Protein AF-A0A0R1MKQ4-F1 (afdb_monomer)

Foldseek 3Di:
DDDDDDDDDDPDPDDDDDDDDDDDDDDDDDDDDDDDDDDDDDDDDDDDDDDDPDDDDPQFLAAPVLVVLLVVLVVVVCVVVVHDKDKADCVRWDDDANDTPPVCQQVQLEAEPNHRFHEDDDNRLDDDGQWHFPIKIKCSVPPPDLQIKIWTFTQGVNQTFIKMFRDNHADPSRHTYIYTDPPVSSRVSSRCSSVPVPPDDDPPDDDDDQQDDPVQQAWWWAQAPVRDIWIWHDDSFWIWTQDPNDIDIAGEDEPPDDDDPPDQDDARYWYWDWDDDPNWIWIFTDHSPDPDFRGWTWTWDWDDDVPDIAIKIFTAGGPVRAGATIIGRDNVVNVVCNPPDDPSGHHDD

Mean predicted aligned error: 18.67 Å

pLDDT: mean 74.88, std 23.43, range [23.66, 98.12]

Sequence (349 aa):
MKIKPHLFILLLFSALLLTACSVNNAQQIKTTADSSKNSLKTNNTQNKAASSERVKNKKGLWNTEKAVLLRKFVNQWQQAMKQNYTSYSPRNSVSFYGVKFPAELKKGHIEVNNDKSTLEWSETGRGNKEYEVVAVYSDINADYTTNKHLYLFAFHHGRPVVLITQQNQETVDKMLYFKPTQNSDLQAGFSNIAAEKNSSASPNSTLGQELVPPVLQHTWYHYDEKGILNKVTFTNNTLVIISNGVQSTNYIRKNSYKDSENNKQHSNWLRLSNITKDGVSYLNLRGWNQTAGAGSYFGVKQESYGDKFFPVLILANGAGIWCNNTYYTSSALAAELKNYEFSDIEYYQ

Secondary structure (DSSP, 8-state):
------------------------------------------------------------S--HHHHHHHHHHHHHHHHHTT---EEEBTTB-EEETTEEETTTGGG--EEETTEE--EEE-SSS--SSSEEEEEEEE-TT-TT-SS--EEEEEEETTEEEEEEE---S--TT--EEEEE-S-HHHHHHHHHHHTTTT-S--TT--S---SS-GGG-SEEEEE-TT--EEEEEEETTEEEEEETTEEEEEEEEETT----TT----SSEEEEEEEEETTEEEEEEEETT--SS--EEEEEEEEEETTEEEEEEEEEETTTTEEEEEEBSSHHHHHHSTT---TTS-B--

Organism: NCBI:txid1423777

Solvent-accessible surface area (backbone atoms only — not comparable to full-atom values): 21374 Å² total; per-residue (Å²): 139,82,90,77,86,85,83,86,77,74,90,72,80,78,80,80,84,78,81,86,80,87,77,88,82,89,80,88,84,85,90,81,91,82,88,85,88,84,83,88,84,87,86,87,81,92,82,83,87,81,91,80,86,83,84,78,80,83,75,59,62,37,44,71,70,44,50,53,53,47,54,54,48,51,59,51,51,26,57,75,69,75,48,63,68,48,78,34,37,77,92,48,57,44,73,61,55,88,38,46,38,52,68,47,42,74,73,52,48,32,26,46,76,89,36,83,42,46,37,33,83,20,79,28,29,58,78,92,50,53,27,14,30,62,45,35,36,32,29,74,90,40,92,91,55,84,79,29,43,42,37,38,38,24,17,48,86,74,40,69,44,34,32,34,27,63,71,83,64,63,43,98,83,49,55,47,64,32,33,74,50,86,54,61,63,61,39,51,52,50,38,44,48,57,66,55,79,76,82,84,66,64,101,84,60,75,72,82,73,75,74,38,61,74,92,60,48,40,64,30,17,26,36,50,98,88,66,50,69,29,37,40,31,33,44,54,47,36,44,38,39,32,50,92,85,45,77,48,72,32,38,52,40,61,76,83,64,82,74,70,96,86,63,93,76,48,95,46,32,26,30,54,50,78,49,74,56,96,91,34,61,22,46,30,39,31,53,56,74,58,87,73,83,70,40,42,31,43,26,66,46,78,47,73,60,88,95,46,76,48,66,36,37,37,39,18,38,56,90,81,58,25,29,77,45,66,25,20,78,37,62,68,59,13,63,74,43,52,88,64,80,62,92,92,54,63,60,67,128

Structure (mmCIF, N/CA/C/O backbone):
data_AF-A0A0R1MKQ4-F1
#
_entry.id   AF-A0A0R1MKQ4-F1
#
loop_
_atom_site.group_PDB
_atom_site.id
_atom_site.type_symbol
_atom_site.label_atom_id
_atom_site.label_alt_id
_atom_site.label_comp_id
_atom_site.label_asym_id
_atom_site.label_entity_id
_atom_site.label_seq_id
_atom_site.pdbx_PDB_ins_code
_atom_site.Cartn_x
_atom_site.Cartn_y
_atom_site.Cartn_z
_atom_site.occupancy
_atom_site.B_iso_or_equiv
_atom_site.auth_seq_id
_atom_site.auth_comp_id
_atom_site.auth_asym_id
_atom_site.auth_atom_id
_atom_site.pdbx_PDB_model_num
ATOM 1 N N . MET A 1 1 ? -33.118 1.664 34.804 1.00 35.12 1 MET A N 1
ATOM 2 C CA . MET A 1 1 ? -33.224 1.723 33.332 1.00 35.12 1 MET A CA 1
ATOM 3 C C . MET A 1 1 ? -33.632 3.142 32.950 1.00 35.12 1 MET A C 1
ATOM 5 O O . MET A 1 1 ? -34.785 3.502 33.128 1.00 35.12 1 MET A O 1
ATOM 9 N N . LYS A 1 2 ? -32.669 4.003 32.600 1.00 28.28 2 LYS A N 1
ATOM 10 C CA . LYS A 1 2 ? -32.932 5.398 32.216 1.00 28.28 2 LYS A CA 1
ATOM 11 C C . LYS A 1 2 ? -32.618 5.542 30.733 1.00 28.28 2 LYS A C 1
ATOM 13 O O . LYS A 1 2 ? -31.457 5.511 30.350 1.00 28.28 2 LYS A O 1
ATOM 18 N N . ILE A 1 3 ? -33.669 5.657 29.933 1.00 39.28 3 ILE A N 1
ATOM 19 C CA . ILE A 1 3 ? -33.598 6.062 28.531 1.00 39.28 3 ILE A CA 1
ATOM 20 C C . ILE A 1 3 ? -33.224 7.551 28.542 1.00 39.28 3 ILE A C 1
ATOM 22 O O . ILE A 1 3 ? -33.922 8.345 29.176 1.00 39.28 3 ILE A O 1
ATOM 26 N N . LYS A 1 4 ? -32.104 7.925 27.916 1.00 29.69 4 LYS A N 1
ATOM 27 C CA . LYS A 1 4 ? -31.719 9.328 27.690 1.00 29.69 4 LYS A CA 1
ATOM 28 C C . LYS A 1 4 ? -31.937 9.688 26.213 1.00 29.69 4 LYS A C 1
ATOM 30 O O . LYS A 1 4 ? -31.779 8.815 25.364 1.00 29.69 4 LYS A O 1
ATOM 35 N N . PRO A 1 5 ? -32.350 10.931 25.910 1.00 33.12 5 PRO A N 1
ATOM 36 C CA . PRO A 1 5 ? -32.841 11.309 24.593 1.00 33.12 5 PRO A CA 1
ATOM 37 C C . PRO A 1 5 ? -31.702 11.617 23.612 1.00 33.12 5 PRO A C 1
ATOM 39 O O . PRO A 1 5 ? -30.673 12.175 23.981 1.00 33.12 5 PRO A O 1
ATOM 42 N N . HIS A 1 6 ? -31.945 11.248 22.355 1.00 33.38 6 HIS A N 1
ATOM 43 C CA . HIS A 1 6 ? -31.064 11.373 21.197 1.00 33.38 6 HIS A CA 1
ATOM 44 C C . HIS A 1 6 ? -30.708 12.820 20.828 1.00 33.38 6 HIS A C 1
ATOM 46 O O . HIS A 1 6 ? -31.594 13.662 20.674 1.00 33.38 6 HIS A O 1
ATOM 52 N N . LEU A 1 7 ? -29.427 13.055 20.529 1.00 28.09 7 LEU A N 1
ATOM 53 C CA . LEU A 1 7 ? -28.976 14.188 19.727 1.00 28.09 7 LEU A CA 1
ATOM 54 C C . LEU A 1 7 ? -28.696 13.700 18.298 1.00 28.09 7 LEU A C 1
ATOM 56 O O . LEU A 1 7 ? -27.652 13.130 17.998 1.00 28.09 7 LEU A O 1
ATOM 60 N N . PHE A 1 8 ? -29.667 13.907 17.411 1.00 42.12 8 PHE A N 1
ATOM 61 C CA . PHE A 1 8 ? -29.492 13.754 15.969 1.00 42.12 8 PHE A CA 1
ATOM 62 C C . PHE A 1 8 ? -28.512 14.821 15.463 1.00 42.12 8 PHE A C 1
ATOM 64 O O . PHE A 1 8 ? -28.827 16.009 15.506 1.00 42.12 8 PHE A O 1
ATOM 71 N N . ILE A 1 9 ? -27.367 14.417 14.911 1.00 32.16 9 ILE A N 1
ATOM 72 C CA . ILE A 1 9 ? -26.567 15.286 14.041 1.00 32.16 9 ILE A CA 1
ATOM 73 C C . ILE A 1 9 ? -26.582 14.675 12.645 1.00 32.16 9 ILE A C 1
ATOM 75 O O . ILE A 1 9 ? -25.789 13.809 12.282 1.00 32.16 9 ILE A O 1
ATOM 79 N N . LEU A 1 10 ? -27.556 15.144 11.870 1.00 29.48 10 LEU A N 1
ATOM 80 C CA . LEU A 1 10 ? -27.548 15.078 10.418 1.00 29.48 10 LEU A CA 1
ATOM 81 C C . LEU A 1 10 ? -26.240 15.731 9.934 1.00 29.48 10 LEU A C 1
ATOM 83 O O . LEU A 1 10 ? -25.930 16.851 10.344 1.00 29.48 10 LEU A O 1
ATOM 87 N N . LEU A 1 11 ? -25.498 15.075 9.040 1.00 39.16 11 LEU A N 1
ATOM 88 C CA . LEU A 1 11 ? -24.463 15.719 8.224 1.00 39.16 11 LEU A CA 1
ATOM 89 C C . LEU A 1 11 ? -25.140 16.750 7.301 1.00 39.16 11 LEU A C 1
ATOM 91 O O . LEU A 1 11 ? -25.399 16.497 6.127 1.00 39.16 11 LEU A O 1
ATOM 95 N N . LEU A 1 12 ? -25.488 17.910 7.856 1.00 31.73 12 LEU A N 1
ATOM 96 C CA . LEU A 1 12 ? -25.988 19.057 7.114 1.00 31.73 12 LEU A CA 1
ATOM 97 C C . LEU A 1 12 ? -24.800 19.735 6.433 1.00 31.73 12 LEU A C 1
ATOM 99 O O . LEU A 1 12 ? -24.096 20.551 7.024 1.00 31.73 12 LEU A O 1
ATOM 103 N N . PHE A 1 13 ? -24.600 19.416 5.156 1.00 43.94 13 PHE A N 1
ATOM 104 C CA . PHE A 1 13 ? -23.918 20.316 4.235 1.00 43.94 13 PHE A CA 1
ATOM 105 C C . PHE A 1 13 ? -24.798 21.561 4.058 1.00 43.94 13 PHE A C 1
ATOM 107 O O . PHE A 1 13 ? -25.663 21.610 3.186 1.00 43.94 13 PHE A O 1
ATOM 114 N N . SER A 1 14 ? -24.616 22.572 4.909 1.00 29.83 14 SER A N 1
ATOM 115 C CA . SER A 1 14 ? -25.244 23.875 4.704 1.00 29.83 14 SER A CA 1
ATOM 116 C C . SER A 1 14 ? -24.560 24.577 3.529 1.00 29.83 14 SER A C 1
ATOM 118 O O . SER A 1 14 ? -23.486 25.165 3.673 1.00 29.83 14 SER A O 1
ATOM 120 N N . ALA A 1 15 ? -25.182 24.506 2.355 1.00 37.97 15 ALA A N 1
ATOM 121 C CA . ALA A 1 15 ? -24.903 25.405 1.249 1.00 37.97 15 ALA A CA 1
ATOM 122 C C . ALA A 1 15 ? -25.425 26.803 1.617 1.00 37.97 15 ALA A C 1
ATOM 124 O O . ALA A 1 15 ? -26.624 27.062 1.541 1.00 37.97 15 ALA A O 1
ATOM 125 N N . LEU A 1 16 ? -24.534 27.710 2.022 1.00 30.84 16 LEU A N 1
ATOM 126 C CA . LEU A 1 16 ? -24.844 29.136 1.980 1.00 30.84 16 LEU A CA 1
ATOM 127 C C . LEU A 1 16 ? -24.616 29.638 0.553 1.00 30.84 16 LEU A C 1
ATOM 129 O O . LEU A 1 16 ? -23.493 29.912 0.132 1.00 30.84 16 LEU A O 1
ATOM 133 N N . LEU A 1 17 ? -25.722 29.737 -0.182 1.00 36.41 17 LEU A N 1
ATOM 134 C CA . LEU A 1 17 ? -25.871 30.616 -1.333 1.00 36.41 17 LEU A CA 1
ATOM 135 C C . LEU A 1 17 ? -25.733 32.062 -0.845 1.00 36.41 17 LEU A C 1
ATOM 137 O O . LEU A 1 17 ? -26.556 32.528 -0.060 1.00 36.41 17 LEU A O 1
ATOM 141 N N . LEU A 1 18 ? -24.720 32.775 -1.332 1.00 34.06 18 LEU A N 1
ATOM 142 C CA . LEU A 1 18 ? -24.716 34.233 -1.319 1.00 34.06 18 LEU A CA 1
ATOM 143 C C . LEU A 1 18 ? -24.786 34.728 -2.762 1.00 34.06 18 LEU A C 1
ATOM 145 O O . LEU A 1 18 ? -23.866 34.585 -3.564 1.00 34.06 18 LEU A O 1
ATOM 149 N N . THR A 1 19 ? -25.980 35.235 -3.039 1.00 33.66 19 THR A N 1
ATOM 150 C CA . THR A 1 19 ? -26.449 36.104 -4.113 1.00 33.66 19 THR A CA 1
ATOM 151 C C . THR A 1 19 ? -25.377 36.913 -4.838 1.00 33.66 19 THR A C 1
ATOM 153 O O . THR A 1 19 ? -24.656 37.716 -4.245 1.00 33.66 19 THR A O 1
ATOM 156 N N . ALA A 1 20 ? -25.378 36.752 -6.160 1.00 27.31 20 ALA A N 1
ATOM 157 C CA . ALA A 1 20 ? -24.791 37.674 -7.112 1.00 27.31 20 ALA A CA 1
ATOM 158 C C . ALA A 1 20 ? -25.536 39.018 -7.091 1.00 27.31 20 ALA A C 1
ATOM 160 O O . ALA A 1 20 ? -26.756 39.052 -7.233 1.00 27.31 20 ALA A O 1
ATOM 161 N N . CYS A 1 21 ? -24.783 40.113 -7.012 1.00 28.48 21 CYS A N 1
ATOM 162 C CA . CYS A 1 21 ? -25.207 41.405 -7.536 1.00 28.48 21 CYS A CA 1
ATOM 163 C C . CYS A 1 21 ? -24.219 41.792 -8.634 1.00 28.48 21 CYS A C 1
ATOM 165 O O . CYS A 1 21 ? -23.071 42.143 -8.371 1.00 28.48 21 CYS A O 1
ATOM 167 N N . SER A 1 22 ? -24.672 41.674 -9.879 1.00 29.58 22 SER A N 1
ATOM 168 C CA . SER A 1 22 ? -24.030 42.277 -11.038 1.00 29.58 22 SER A CA 1
ATOM 169 C C . SER A 1 22 ? -24.216 43.789 -10.987 1.00 29.58 22 SER A C 1
ATOM 171 O O . SER A 1 22 ? -25.348 44.252 -10.848 1.00 29.58 22 SER A O 1
ATOM 173 N N . VAL A 1 23 ? -23.152 44.551 -11.220 1.00 27.56 23 VAL A N 1
ATOM 174 C CA . VAL A 1 23 ? -23.288 45.898 -11.776 1.00 27.56 23 VAL A CA 1
ATOM 175 C C . VAL A 1 23 ? -22.283 46.024 -12.911 1.00 27.56 23 VAL A C 1
ATOM 177 O O . VAL A 1 23 ? -21.073 45.968 -12.710 1.00 27.56 23 VAL A O 1
ATOM 180 N N . ASN A 1 24 ? -22.825 46.126 -14.121 1.00 29.41 24 ASN A N 1
ATOM 181 C CA . ASN A 1 24 ? -22.096 46.501 -15.319 1.00 29.41 24 ASN A CA 1
ATOM 182 C C . ASN A 1 24 ? -21.638 47.954 -15.184 1.00 29.41 24 ASN A C 1
ATOM 184 O O . ASN A 1 24 ? -22.439 48.810 -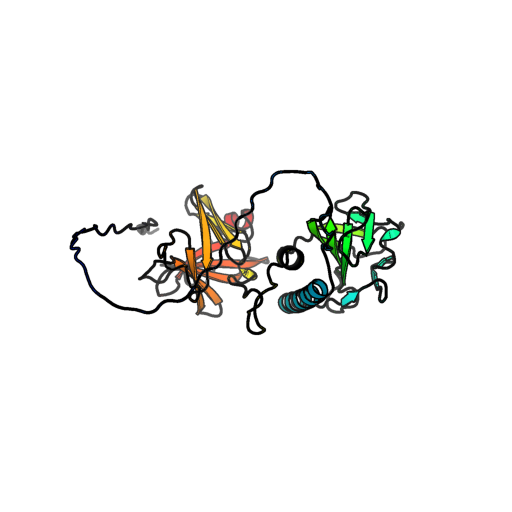14.815 1.00 29.41 24 ASN A O 1
ATOM 188 N N . ASN A 1 25 ? -20.413 48.257 -15.604 1.00 27.03 25 ASN A N 1
ATOM 189 C CA . ASN A 1 25 ? -20.179 49.550 -16.226 1.00 27.03 25 ASN A CA 1
ATOM 190 C C . ASN A 1 25 ? -19.243 49.379 -17.419 1.00 27.03 25 ASN A C 1
ATOM 192 O O . ASN A 1 25 ? -18.054 49.095 -17.283 1.00 27.03 25 ASN A O 1
ATOM 196 N N . ALA A 1 26 ? -19.837 49.491 -18.600 1.00 28.14 26 ALA A N 1
ATOM 197 C CA . ALA A 1 26 ? -19.129 49.677 -19.843 1.00 28.14 26 ALA A CA 1
ATOM 198 C C . ALA A 1 26 ? -18.857 51.172 -19.995 1.00 28.14 26 ALA A C 1
ATOM 200 O O . ALA A 1 26 ? -19.794 51.961 -19.947 1.00 28.14 26 ALA A O 1
ATOM 201 N N . GLN A 1 27 ? -17.610 51.547 -20.271 1.00 27.20 27 GLN A N 1
ATOM 202 C CA . GLN A 1 27 ? -17.338 52.745 -21.057 1.00 27.20 27 GLN A CA 1
ATOM 203 C C . GLN A 1 27 ? -15.985 52.627 -21.763 1.00 27.20 27 GLN A C 1
ATOM 205 O O . GLN A 1 27 ? -14.922 52.542 -21.155 1.00 27.20 27 GLN A O 1
ATOM 210 N N . GLN A 1 28 ? -16.079 52.577 -23.091 1.00 26.81 28 GLN A N 1
ATOM 211 C CA . GLN A 1 28 ? -15.008 52.850 -24.040 1.00 26.81 28 GLN A CA 1
ATOM 212 C C . GLN A 1 28 ? -14.622 54.342 -23.984 1.00 26.81 28 GLN A C 1
ATOM 214 O O . GLN A 1 28 ? -15.496 55.166 -23.726 1.00 26.81 28 GLN A O 1
ATOM 219 N N . ILE A 1 29 ? -13.380 54.692 -24.359 1.00 26.83 29 ILE A N 1
ATOM 220 C CA . ILE A 1 29 ? -13.032 55.524 -25.544 1.00 26.83 29 ILE A CA 1
ATOM 221 C C . ILE A 1 29 ? -11.552 55.997 -25.496 1.00 26.83 29 ILE A C 1
ATOM 223 O O . ILE A 1 29 ? -11.147 56.751 -24.624 1.00 26.83 29 ILE A O 1
ATOM 227 N N . LYS A 1 30 ? -10.799 55.508 -26.499 1.00 24.70 30 LYS A N 1
ATOM 228 C CA . LYS A 1 30 ? -9.856 56.138 -27.464 1.00 24.70 30 LYS A CA 1
ATOM 229 C C . LYS A 1 30 ? -8.680 57.081 -27.080 1.00 24.70 30 LYS A C 1
ATOM 231 O O . LYS A 1 30 ? -8.875 58.148 -26.520 1.00 24.70 30 LYS A O 1
ATOM 236 N N . THR A 1 31 ? -7.548 56.744 -27.747 1.00 23.66 31 THR A N 1
ATOM 237 C CA . THR A 1 31 ? -6.525 57.571 -28.474 1.00 23.66 31 THR A CA 1
ATOM 238 C C . THR A 1 31 ? -5.550 58.428 -27.642 1.00 23.66 31 THR A C 1
ATOM 240 O O . THR A 1 31 ? -5.972 59.033 -26.675 1.00 23.66 31 THR A O 1
ATOM 243 N N . THR A 1 32 ? -4.235 58.542 -27.919 1.00 23.98 32 THR A N 1
ATOM 244 C CA . THR A 1 32 ? -3.452 58.505 -29.186 1.00 23.98 32 THR A CA 1
ATOM 245 C C . THR A 1 32 ? -1.925 58.461 -28.917 1.00 23.98 32 THR A C 1
ATOM 247 O O . THR A 1 32 ? -1.498 59.087 -27.956 1.00 23.98 32 THR A O 1
ATOM 250 N N . ALA A 1 33 ? -1.167 57.857 -29.861 1.00 27.09 33 ALA A N 1
ATOM 251 C CA . ALA A 1 33 ? 0.215 58.166 -30.328 1.00 27.09 33 ALA A CA 1
ATOM 252 C C . ALA A 1 33 ? 1.415 57.987 -29.347 1.00 27.09 33 ALA A C 1
ATOM 254 O O . ALA A 1 33 ? 1.297 58.271 -28.169 1.00 27.09 33 ALA A O 1
ATOM 255 N N . ASP A 1 34 ? 2.622 57.538 -29.722 1.00 24.67 34 ASP A N 1
ATOM 256 C CA . ASP A 1 34 ? 3.263 57.335 -31.028 1.00 24.67 34 ASP A CA 1
ATOM 257 C C . ASP A 1 34 ? 4.484 56.376 -30.919 1.00 24.67 34 ASP A C 1
ATOM 259 O O . ASP A 1 34 ? 5.111 56.283 -29.868 1.00 24.67 34 ASP A O 1
ATOM 263 N N . SER A 1 35 ? 4.815 55.736 -32.049 1.00 25.00 35 SER A N 1
ATOM 264 C CA . SER A 1 35 ? 6.140 55.317 -32.565 1.00 25.00 35 SER A CA 1
ATOM 265 C C . SER A 1 35 ? 7.122 54.517 -31.681 1.00 25.00 35 SER A C 1
ATOM 267 O O . SER A 1 35 ? 7.681 55.002 -30.707 1.00 25.00 35 SER A O 1
ATOM 269 N N . SER A 1 36 ? 7.556 53.315 -32.086 1.00 27.89 36 SER A N 1
ATOM 270 C CA . SER A 1 36 ? 8.510 53.166 -33.202 1.00 27.89 36 SER A CA 1
ATOM 271 C C . SER A 1 36 ? 8.561 51.750 -33.811 1.00 27.89 36 SER A C 1
ATOM 273 O O . SER A 1 36 ? 8.474 50.737 -33.122 1.00 27.89 36 SER A O 1
ATOM 275 N N . LYS A 1 37 ? 8.733 51.723 -35.140 1.00 28.00 37 LYS A N 1
ATOM 276 C CA . LYS A 1 37 ? 8.885 50.584 -36.068 1.00 28.00 37 LYS A CA 1
ATOM 277 C C . LYS A 1 37 ? 10.211 49.819 -35.874 1.00 28.00 37 LYS A C 1
ATOM 279 O O . LYS A 1 37 ? 11.225 50.478 -35.690 1.00 28.00 37 LYS A O 1
ATOM 284 N N . ASN A 1 38 ? 10.243 48.496 -36.123 1.00 27.06 38 ASN A N 1
ATOM 285 C CA . ASN A 1 38 ? 10.871 47.952 -37.350 1.00 27.06 38 ASN A CA 1
ATOM 286 C C . ASN A 1 38 ? 10.606 46.445 -37.635 1.00 27.06 38 ASN A C 1
ATOM 288 O O . ASN A 1 38 ? 10.919 45.577 -36.830 1.00 27.06 38 ASN A O 1
ATOM 292 N N . SER A 1 39 ? 10.101 46.194 -38.852 1.00 27.20 39 SER A N 1
ATOM 293 C CA . SER A 1 39 ? 10.396 45.110 -39.818 1.00 27.20 39 SER A CA 1
ATOM 294 C C . SER A 1 39 ? 10.331 43.605 -39.460 1.00 27.20 39 SER A C 1
ATOM 296 O O . SER A 1 39 ? 11.328 42.977 -39.125 1.00 27.20 39 SER A O 1
ATOM 298 N N . LEU A 1 40 ? 9.169 43.009 -39.765 1.00 26.86 40 LEU A N 1
ATOM 299 C CA . LEU A 1 40 ? 8.910 41.904 -40.722 1.00 26.86 40 LEU A CA 1
ATOM 300 C C . LEU A 1 40 ? 10.055 40.948 -41.141 1.00 26.86 40 LEU A C 1
ATOM 302 O O . LEU A 1 40 ? 11.037 41.382 -41.742 1.00 26.86 40 LEU A O 1
ATOM 306 N N . LYS A 1 41 ? 9.776 39.631 -41.069 1.00 28.77 41 LYS A N 1
ATOM 307 C CA . LYS A 1 41 ? 9.738 38.734 -42.249 1.00 28.77 41 LYS A CA 1
ATOM 308 C C . LYS A 1 41 ? 8.952 37.440 -41.977 1.00 28.77 41 LYS A C 1
ATOM 310 O O . LYS A 1 41 ? 9.342 36.592 -41.184 1.00 28.77 41 LYS A O 1
ATOM 315 N N . THR A 1 42 ? 7.839 37.331 -42.690 1.00 24.16 42 THR A N 1
ATOM 316 C CA . THR A 1 42 ? 6.985 36.159 -42.906 1.00 24.16 42 THR A CA 1
ATOM 317 C C . THR A 1 42 ? 7.681 35.163 -43.837 1.00 24.16 42 THR A C 1
ATOM 319 O O . THR A 1 42 ? 8.385 35.594 -44.745 1.00 24.16 42 THR A O 1
ATOM 322 N N . ASN A 1 43 ? 7.415 33.862 -43.691 1.00 25.25 43 ASN A N 1
ATOM 323 C CA . ASN A 1 43 ? 7.182 32.992 -44.846 1.00 25.25 43 ASN A CA 1
ATOM 324 C C . ASN A 1 43 ? 6.309 31.795 -44.454 1.00 25.25 43 ASN A C 1
ATOM 326 O O . ASN A 1 43 ? 6.630 31.023 -43.556 1.00 25.25 43 ASN A O 1
ATOM 330 N N . ASN A 1 44 ? 5.182 31.706 -45.153 1.00 30.31 44 ASN A N 1
ATOM 331 C CA . ASN A 1 44 ? 4.198 30.639 -45.121 1.00 30.31 44 ASN A CA 1
ATOM 332 C C . ASN A 1 44 ? 4.561 29.644 -46.231 1.00 30.31 44 ASN A C 1
ATOM 334 O O . ASN A 1 44 ? 4.716 30.071 -47.375 1.00 30.31 44 ASN A O 1
ATOM 338 N N . THR A 1 45 ? 4.586 28.344 -45.943 1.00 27.22 45 THR A N 1
ATOM 339 C CA . THR A 1 45 ? 4.456 27.327 -46.997 1.00 27.22 45 THR A CA 1
ATOM 340 C C . THR A 1 45 ? 3.694 26.121 -46.461 1.00 27.22 45 THR A C 1
ATOM 342 O O . THR A 1 45 ? 4.218 25.315 -45.696 1.00 27.22 45 THR A O 1
ATOM 345 N N . GLN A 1 46 ? 2.431 26.000 -46.871 1.00 37.19 46 GLN A N 1
ATOM 346 C CA . GLN A 1 46 ? 1.707 24.734 -46.854 1.00 37.19 46 GLN A CA 1
ATOM 347 C C . GLN A 1 46 ? 2.227 23.867 -48.005 1.00 37.19 46 GLN A C 1
ATOM 349 O O . GLN A 1 46 ? 2.267 24.330 -49.141 1.00 37.19 46 GLN A O 1
ATOM 354 N N . ASN A 1 47 ? 2.559 22.604 -47.730 1.00 30.72 47 ASN A N 1
ATOM 355 C CA . ASN A 1 47 ? 2.511 21.540 -48.729 1.00 30.72 47 ASN A CA 1
ATOM 356 C C . ASN A 1 47 ? 2.088 20.213 -48.090 1.00 30.72 47 ASN A C 1
ATOM 358 O O . ASN A 1 47 ? 2.409 19.901 -46.944 1.00 30.72 47 ASN A O 1
ATOM 362 N N . LYS A 1 48 ? 1.281 19.485 -48.856 1.00 34.25 48 LYS A N 1
ATOM 363 C CA . LYS A 1 48 ? 0.390 18.390 -48.479 1.00 34.25 48 LYS A CA 1
ATOM 364 C C . LYS A 1 48 ? 1.034 17.039 -48.828 1.00 34.25 48 LYS A C 1
ATOM 366 O O . LYS A 1 48 ? 1.475 16.864 -49.952 1.00 34.25 48 LYS A O 1
ATOM 371 N N . ALA A 1 49 ? 0.994 16.118 -47.862 1.00 39.22 49 ALA A N 1
ATOM 372 C CA . ALA A 1 49 ? 0.987 14.649 -47.962 1.00 39.22 49 ALA A CA 1
ATOM 373 C C . ALA A 1 49 ? 2.063 13.906 -48.793 1.00 39.22 49 ALA A C 1
ATOM 375 O O . ALA A 1 49 ? 1.996 13.870 -50.014 1.00 39.22 49 ALA A O 1
ATOM 376 N N . ALA A 1 50 ? 2.900 13.115 -48.102 1.00 31.45 50 ALA A N 1
ATOM 377 C CA . ALA A 1 50 ? 3.185 11.721 -48.470 1.00 31.45 50 ALA A CA 1
ATOM 378 C C . ALA A 1 50 ? 3.775 10.943 -47.273 1.00 31.45 50 ALA A C 1
ATOM 380 O O . ALA A 1 50 ? 4.774 11.339 -46.682 1.00 31.45 50 ALA A O 1
ATOM 381 N N . SER A 1 51 ? 3.089 9.852 -46.926 1.00 40.72 51 SER A N 1
ATOM 382 C CA . SER A 1 51 ? 3.496 8.682 -46.137 1.00 40.72 51 SER A CA 1
ATOM 383 C C . SER A 1 51 ? 4.948 8.608 -45.629 1.00 40.72 51 SER A C 1
ATOM 385 O O . SER A 1 51 ? 5.870 8.300 -46.380 1.00 40.72 51 SER A O 1
ATOM 387 N N . SER A 1 52 ? 5.107 8.692 -44.307 1.00 30.66 52 SER A N 1
ATOM 388 C CA . SER A 1 52 ? 6.074 7.863 -43.581 1.00 30.66 52 SER A CA 1
ATOM 389 C C . SER A 1 52 ? 5.504 7.555 -42.200 1.00 30.66 52 SER A C 1
ATOM 391 O O . SER A 1 52 ? 5.801 8.199 -41.193 1.00 30.66 52 SER A O 1
ATOM 393 N N . GLU A 1 53 ? 4.593 6.584 -42.163 1.00 37.84 53 GLU A N 1
ATOM 394 C CA . GLU A 1 53 ? 4.367 5.860 -40.926 1.00 37.84 53 GLU A CA 1
ATOM 395 C C . GLU A 1 53 ? 5.606 5.019 -40.604 1.00 37.84 53 GLU A C 1
ATOM 397 O O . GLU A 1 53 ? 6.120 4.274 -41.435 1.00 37.84 53 GLU A O 1
ATOM 402 N N . ARG A 1 54 ? 5.967 5.070 -39.317 1.00 41.06 54 ARG A N 1
ATOM 403 C CA . ARG A 1 54 ? 6.647 4.009 -38.562 1.00 41.06 54 ARG A CA 1
ATOM 404 C C . ARG A 1 54 ? 8.178 4.021 -38.525 1.00 41.06 54 ARG A C 1
ATOM 406 O O . ARG A 1 54 ? 8.820 3.013 -38.781 1.00 41.06 54 ARG A O 1
ATOM 413 N N . VAL A 1 55 ? 8.736 5.067 -37.914 1.00 34.84 55 VAL A N 1
ATOM 414 C CA . VAL A 1 55 ? 9.885 4.899 -37.000 1.00 34.84 55 VAL A CA 1
ATOM 415 C C . VAL A 1 55 ? 9.625 5.694 -35.716 1.00 34.84 55 VAL A C 1
ATOM 417 O O . VAL A 1 55 ? 10.149 6.781 -35.500 1.00 34.84 55 VAL A O 1
ATOM 420 N N . LYS A 1 56 ? 8.763 5.166 -34.833 1.00 39.88 56 LYS A N 1
ATOM 421 C CA . LYS A 1 56 ? 8.724 5.629 -33.436 1.00 39.88 56 LYS A CA 1
ATOM 422 C C . LYS A 1 56 ? 9.903 4.987 -32.703 1.00 39.88 56 LYS A C 1
ATOM 424 O O . LYS A 1 56 ? 9.897 3.780 -32.470 1.00 39.88 56 LYS A O 1
ATOM 429 N N . ASN A 1 57 ? 10.899 5.801 -32.356 1.00 37.44 57 ASN A N 1
ATOM 430 C CA . ASN A 1 57 ? 12.010 5.472 -31.461 1.00 37.44 57 ASN A CA 1
ATOM 431 C C . ASN A 1 57 ? 11.550 4.597 -30.275 1.00 37.44 57 ASN A C 1
ATOM 433 O O . ASN A 1 57 ? 10.765 5.040 -29.434 1.00 37.44 57 ASN A O 1
ATOM 437 N N . LYS A 1 58 ? 12.046 3.353 -30.181 1.00 48.56 58 LYS A N 1
ATOM 438 C CA . LYS A 1 58 ? 11.820 2.453 -29.034 1.00 48.56 58 LYS A CA 1
ATOM 439 C C . LYS A 1 58 ? 12.636 2.924 -27.816 1.00 48.56 58 LYS A C 1
ATOM 441 O O . LYS A 1 58 ? 13.618 2.290 -27.451 1.00 48.56 58 LYS A O 1
ATOM 446 N N . LYS A 1 59 ? 12.231 4.004 -27.139 1.00 66.75 59 LYS A N 1
ATOM 447 C CA . LYS A 1 59 ? 12.750 4.320 -25.789 1.00 66.75 59 LYS A CA 1
ATOM 448 C C . LYS A 1 59 ? 12.327 3.189 -24.838 1.00 66.75 59 LYS A C 1
ATOM 450 O O . LYS A 1 59 ? 11.132 2.882 -24.785 1.00 66.75 59 LYS A O 1
ATOM 455 N N . GLY A 1 60 ? 13.274 2.510 -24.178 1.00 81.44 60 GLY A N 1
ATOM 456 C CA . GLY A 1 60 ? 13.038 1.426 -23.200 1.00 81.44 60 GLY A CA 1
ATOM 457 C C . GLY A 1 60 ? 12.034 1.807 -22.098 1.00 81.44 60 GLY A C 1
ATOM 458 O O . GLY A 1 60 ? 11.857 2.990 -21.815 1.00 81.44 60 GLY A O 1
ATOM 459 N N . LEU A 1 61 ? 11.356 0.826 -21.487 1.00 87.19 61 LEU A N 1
ATOM 460 C CA . LEU A 1 61 ? 10.470 1.060 -20.330 1.00 87.19 61 LEU A CA 1
ATOM 461 C C . LEU A 1 61 ? 11.267 1.301 -19.038 1.00 87.19 61 LEU A C 1
ATOM 463 O O . LEU A 1 61 ? 10.780 1.954 -18.114 1.00 87.19 61 LEU A O 1
ATOM 467 N N . TRP A 1 62 ? 12.508 0.828 -18.999 1.00 91.38 62 TRP A N 1
ATOM 468 C CA . TRP A 1 62 ? 13.433 0.917 -17.879 1.00 91.38 62 TRP A CA 1
ATOM 469 C C . TRP A 1 62 ? 14.776 1.517 -18.298 1.00 91.38 62 TRP A C 1
ATOM 471 O O . TRP A 1 62 ? 15.156 1.441 -19.467 1.00 91.38 62 TRP A O 1
ATOM 481 N N . ASN A 1 63 ? 15.471 2.135 -17.343 1.00 82.06 63 ASN A N 1
ATOM 482 C CA . ASN A 1 63 ? 16.810 2.693 -17.510 1.00 82.06 63 ASN A CA 1
ATOM 483 C C . ASN A 1 63 ? 17.507 2.857 -16.141 1.00 82.06 63 ASN A C 1
ATOM 485 O O . ASN A 1 63 ? 16.908 2.636 -15.084 1.00 82.06 63 ASN A O 1
ATOM 489 N N . THR A 1 64 ? 18.768 3.290 -16.159 1.00 79.25 64 THR A N 1
ATOM 490 C CA . THR A 1 64 ? 19.582 3.487 -14.949 1.00 79.25 64 THR A CA 1
ATOM 491 C C . THR A 1 64 ? 19.013 4.543 -13.996 1.00 79.25 64 THR A C 1
ATOM 493 O O . THR A 1 64 ? 19.077 4.359 -12.783 1.00 79.25 64 THR A O 1
ATOM 496 N N . GLU A 1 65 ? 18.409 5.622 -14.504 1.00 76.94 65 GLU A N 1
ATOM 497 C CA . GLU A 1 65 ? 17.787 6.658 -13.661 1.00 76.94 65 GLU A CA 1
ATOM 498 C C . GLU A 1 65 ? 16.625 6.083 -12.840 1.00 76.94 65 GLU A C 1
ATOM 500 O O . GLU A 1 65 ? 16.550 6.276 -11.624 1.00 76.94 65 GLU A O 1
ATOM 505 N N . LYS A 1 66 ? 15.757 5.293 -13.482 1.00 83.12 66 LYS A N 1
ATOM 506 C CA . LYS A 1 66 ? 14.667 4.568 -12.819 1.00 83.12 66 LYS A CA 1
ATOM 507 C C . LYS A 1 66 ? 15.191 3.550 -11.810 1.00 83.12 66 LYS A C 1
ATOM 509 O O . LYS A 1 66 ? 14.623 3.440 -10.728 1.00 83.12 66 LYS A O 1
ATOM 514 N N . ALA A 1 67 ? 16.296 2.865 -12.105 1.00 80.62 67 ALA A N 1
ATOM 515 C CA . ALA A 1 67 ? 16.937 1.955 -11.155 1.00 80.62 67 ALA A CA 1
ATOM 516 C C . ALA A 1 67 ? 17.441 2.683 -9.893 1.00 80.62 67 ALA A C 1
ATOM 518 O O . ALA A 1 67 ? 17.259 2.192 -8.777 1.00 80.62 67 ALA A O 1
ATOM 519 N N . VAL A 1 68 ? 18.014 3.883 -10.039 1.00 73.00 68 VAL A N 1
ATOM 520 C CA . VAL A 1 68 ? 18.420 4.722 -8.898 1.00 73.00 68 VAL A CA 1
ATOM 521 C C . VAL A 1 68 ? 17.206 5.155 -8.070 1.00 73.00 68 VAL A C 1
ATOM 523 O O . VAL A 1 68 ? 17.245 5.048 -6.841 1.00 73.00 68 VAL A O 1
ATOM 526 N N . LEU A 1 69 ? 16.123 5.592 -8.722 1.00 74.25 69 LEU A N 1
ATOM 527 C CA . LEU A 1 69 ? 14.869 5.944 -8.046 1.00 74.25 69 LEU A CA 1
ATOM 528 C C . LEU A 1 69 ? 14.269 4.749 -7.301 1.00 74.25 69 LEU A C 1
ATOM 530 O O . LEU A 1 69 ? 13.841 4.902 -6.159 1.00 74.25 69 LEU A O 1
ATOM 534 N N . LEU A 1 70 ? 14.293 3.560 -7.907 1.00 85.12 70 LEU A N 1
ATOM 535 C CA . LEU A 1 70 ? 13.799 2.333 -7.289 1.00 85.12 70 LEU A CA 1
ATOM 536 C C . LEU A 1 70 ? 14.597 1.968 -6.044 1.00 85.12 70 LEU A C 1
ATOM 538 O O . LEU A 1 70 ? 14.005 1.703 -5.004 1.00 85.12 70 LEU A O 1
ATOM 542 N N . ARG A 1 71 ? 15.929 2.036 -6.105 1.00 77.44 71 ARG A N 1
ATOM 543 C CA . ARG A 1 71 ? 16.776 1.780 -4.935 1.00 77.44 71 ARG A CA 1
ATOM 544 C C . ARG A 1 71 ? 16.490 2.755 -3.796 1.00 77.44 71 ARG A C 1
ATOM 546 O O . ARG A 1 71 ? 16.414 2.332 -2.648 1.00 77.44 71 ARG A O 1
ATOM 553 N N . LYS A 1 72 ? 16.308 4.045 -4.098 1.00 68.62 72 LYS A N 1
ATOM 554 C CA . LYS A 1 72 ? 15.931 5.044 -3.086 1.00 68.62 72 LYS A CA 1
ATOM 555 C C . LYS A 1 72 ? 14.573 4.714 -2.464 1.00 68.62 72 LYS A C 1
ATOM 557 O O . LYS A 1 72 ? 14.456 4.736 -1.244 1.00 68.62 72 LYS A O 1
ATOM 562 N N . PHE A 1 73 ? 13.592 4.376 -3.296 1.00 82.94 73 PHE A N 1
ATOM 563 C CA . PHE A 1 73 ? 12.255 3.991 -2.858 1.00 82.94 73 PHE A CA 1
ATOM 564 C C . PHE A 1 73 ? 12.277 2.752 -1.949 1.00 82.94 73 PHE A C 1
ATOM 566 O O . PHE A 1 73 ? 11.771 2.823 -0.833 1.00 82.94 73 PHE A O 1
ATOM 573 N N . VAL A 1 74 ? 12.923 1.655 -2.364 1.00 78.12 74 VAL A N 1
ATOM 574 C CA . VAL A 1 74 ? 13.007 0.423 -1.557 1.00 78.12 74 VAL A CA 1
ATOM 575 C C . VAL A 1 74 ? 13.737 0.673 -0.236 1.00 78.12 74 VAL A C 1
ATOM 577 O O . VAL A 1 74 ? 13.291 0.189 0.799 1.00 78.12 74 VAL A O 1
ATOM 580 N N . ASN A 1 75 ? 14.797 1.492 -0.234 1.00 69.56 75 ASN A N 1
ATOM 581 C CA . ASN A 1 75 ? 15.510 1.852 0.995 1.00 69.56 75 ASN A CA 1
ATOM 582 C C . ASN A 1 75 ? 14.642 2.621 2.001 1.00 69.56 75 ASN A C 1
ATOM 584 O O . ASN A 1 75 ? 14.810 2.447 3.204 1.00 69.56 75 ASN A O 1
ATOM 588 N N . GLN A 1 76 ? 13.737 3.477 1.529 1.00 62.03 76 GLN A N 1
ATOM 589 C CA . GLN A 1 76 ? 12.805 4.199 2.398 1.00 62.03 76 GLN A CA 1
ATOM 590 C C . GLN A 1 76 ? 11.687 3.280 2.889 1.00 62.03 76 GLN A C 1
ATOM 592 O O . GLN A 1 76 ? 11.387 3.247 4.080 1.00 62.03 76 GLN A O 1
ATOM 597 N N . TRP A 1 77 ? 11.111 2.497 1.977 1.00 83.44 77 TRP A N 1
ATOM 598 C CA . TRP A 1 77 ? 10.052 1.544 2.287 1.00 83.44 77 TRP A CA 1
ATOM 599 C C . TRP A 1 77 ? 10.498 0.511 3.330 1.00 83.44 77 TRP A C 1
ATOM 601 O O . TRP A 1 77 ? 9.807 0.310 4.324 1.00 83.44 77 TRP A O 1
ATOM 611 N N . GLN A 1 78 ? 11.687 -0.080 3.177 1.00 78.69 78 GLN A N 1
ATOM 612 C CA . GLN A 1 78 ? 12.178 -1.079 4.129 1.00 78.69 78 GLN A CA 1
ATOM 613 C C . GLN A 1 78 ? 12.371 -0.492 5.538 1.00 78.69 78 GLN A C 1
ATOM 615 O O . GLN A 1 78 ? 12.009 -1.128 6.522 1.00 78.69 78 GLN A O 1
ATOM 620 N N . GLN A 1 79 ? 12.845 0.757 5.646 1.00 70.69 79 GLN A N 1
ATOM 621 C CA . GLN A 1 79 ? 12.987 1.446 6.933 1.00 70.69 79 GLN A CA 1
ATOM 622 C C . GLN A 1 79 ? 11.628 1.682 7.597 1.00 70.69 79 GLN A C 1
ATOM 624 O O . GLN A 1 79 ? 11.485 1.425 8.792 1.00 70.69 79 GLN A O 1
ATOM 629 N N . ALA A 1 80 ? 10.626 2.119 6.827 1.00 60.94 80 ALA A N 1
ATOM 630 C CA . ALA A 1 80 ? 9.263 2.306 7.322 1.00 60.94 80 ALA A CA 1
ATOM 631 C C . ALA A 1 80 ? 8.659 0.992 7.845 1.00 60.94 80 ALA A C 1
ATOM 633 O O . ALA A 1 80 ? 8.013 0.977 8.891 1.00 60.94 80 ALA A O 1
ATOM 634 N N . MET A 1 81 ? 8.948 -0.122 7.167 1.00 71.19 81 MET A N 1
ATOM 635 C CA . MET A 1 81 ? 8.508 -1.460 7.568 1.00 71.19 81 MET A CA 1
ATOM 636 C C . MET A 1 81 ? 9.361 -2.086 8.682 1.00 71.19 81 MET A C 1
ATOM 638 O O . MET A 1 81 ? 9.026 -3.171 9.152 1.00 71.19 81 MET A O 1
ATOM 642 N N . LYS A 1 82 ? 10.455 -1.434 9.110 1.00 76.56 82 LYS A N 1
ATOM 643 C CA . LYS A 1 82 ? 11.485 -2.001 10.005 1.00 76.56 82 LYS A CA 1
ATOM 644 C C . LYS A 1 82 ? 12.035 -3.341 9.496 1.00 76.56 82 LYS A C 1
ATOM 646 O O . LYS A 1 82 ? 12.268 -4.273 10.260 1.00 76.56 82 LYS A O 1
ATOM 651 N N . GLN A 1 83 ? 12.225 -3.423 8.187 1.00 81.44 83 GLN A N 1
ATOM 652 C CA . GLN A 1 83 ? 12.732 -4.576 7.455 1.00 81.44 83 GLN A CA 1
ATOM 653 C C . GLN A 1 83 ? 14.026 -4.205 6.727 1.00 81.44 83 GLN A C 1
ATOM 655 O O . GLN A 1 83 ? 14.298 -3.030 6.482 1.00 81.44 83 GLN A O 1
ATOM 660 N N . ASN A 1 84 ? 14.815 -5.211 6.348 1.00 81.44 84 ASN A N 1
ATOM 661 C CA . ASN A 1 84 ? 16.077 -5.022 5.632 1.00 81.44 84 ASN A CA 1
ATOM 662 C C . ASN A 1 84 ? 16.144 -5.942 4.412 1.00 81.44 84 ASN A C 1
ATOM 664 O O . ASN A 1 84 ? 16.127 -7.163 4.556 1.00 81.44 84 ASN A O 1
ATOM 668 N N . TYR A 1 85 ? 16.273 -5.349 3.228 1.00 89.81 85 TYR A N 1
ATOM 669 C CA . TYR A 1 85 ? 16.361 -6.029 1.943 1.00 89.81 85 TYR A CA 1
ATOM 670 C C . TYR A 1 85 ? 17.671 -5.693 1.236 1.00 89.81 85 TYR A C 1
ATOM 672 O O . TYR A 1 85 ? 18.089 -4.540 1.141 1.00 89.81 85 TYR A O 1
ATOM 680 N N . THR A 1 86 ? 18.291 -6.716 0.660 1.00 90.56 86 THR A N 1
ATOM 681 C CA . THR A 1 86 ? 19.472 -6.585 -0.195 1.00 90.56 86 THR A CA 1
ATOM 682 C C . THR A 1 86 ? 19.059 -6.677 -1.656 1.00 90.56 86 THR A C 1
ATOM 684 O O . THR A 1 86 ? 18.233 -7.515 -2.016 1.00 90.56 86 THR A O 1
ATOM 687 N N . SER A 1 87 ? 19.630 -5.823 -2.509 1.00 88.88 87 SER A N 1
ATOM 688 C CA . SER A 1 87 ? 19.413 -5.879 -3.956 1.00 88.88 87 SER A CA 1
ATOM 689 C C . SER A 1 87 ? 20.324 -6.908 -4.621 1.00 88.88 87 SER A C 1
ATOM 691 O O . SER A 1 87 ? 21.536 -6.900 -4.383 1.00 88.88 87 SER A O 1
ATOM 693 N N . TYR A 1 88 ? 19.777 -7.690 -5.544 1.00 91.44 88 TYR A N 1
ATOM 694 C CA . TYR A 1 88 ? 20.509 -8.696 -6.308 1.00 91.44 88 TYR A CA 1
ATOM 695 C C . TYR A 1 88 ? 20.390 -8.444 -7.812 1.00 91.44 88 TYR A C 1
ATOM 697 O O . TYR A 1 88 ? 19.418 -7.870 -8.307 1.00 91.44 88 TYR A O 1
ATOM 705 N N . SER A 1 89 ? 21.421 -8.849 -8.548 1.00 86.69 89 SER A N 1
ATOM 706 C CA . SER A 1 89 ? 21.532 -8.676 -10.000 1.00 86.69 89 SER A CA 1
ATOM 707 C C . SER A 1 89 ? 22.227 -9.893 -10.618 1.00 86.69 89 SER A C 1
ATOM 709 O O . SER A 1 89 ? 22.795 -10.705 -9.882 1.00 86.69 89 SER A O 1
ATOM 711 N N . PRO A 1 90 ? 22.264 -10.041 -11.953 1.00 87.06 90 PRO A N 1
ATOM 712 C CA . PRO A 1 90 ? 22.974 -11.159 -12.576 1.00 87.06 90 PRO A CA 1
ATOM 713 C C . PRO A 1 90 ? 24.459 -11.254 -12.182 1.00 87.06 90 PRO A C 1
ATOM 715 O O . PRO A 1 90 ? 25.028 -12.338 -12.215 1.00 87.06 90 PRO A O 1
ATOM 718 N N . ARG A 1 91 ? 25.081 -10.141 -11.760 1.00 81.88 91 ARG A N 1
ATOM 719 C CA . ARG A 1 91 ? 26.477 -10.099 -11.282 1.00 81.88 91 ARG A CA 1
ATOM 720 C C . ARG A 1 91 ? 26.637 -10.403 -9.788 1.00 81.88 91 ARG A C 1
ATOM 722 O O . ARG A 1 91 ? 27.744 -10.669 -9.344 1.00 81.88 91 ARG A O 1
ATOM 729 N N . ASN A 1 92 ? 25.553 -10.333 -9.019 1.00 87.75 92 ASN A N 1
ATOM 730 C CA . ASN A 1 92 ? 25.524 -10.583 -7.579 1.00 87.75 92 ASN A CA 1
ATOM 731 C C . ASN A 1 92 ? 24.200 -11.273 -7.241 1.00 87.75 92 ASN A C 1
ATOM 733 O O . ASN A 1 92 ? 23.216 -10.601 -6.928 1.00 87.75 92 ASN A O 1
ATOM 737 N N . SER A 1 93 ? 24.158 -12.591 -7.420 1.00 92.38 93 SER A N 1
ATOM 738 C CA . SER A 1 93 ? 22.965 -13.410 -7.184 1.00 92.38 93 SER A CA 1
ATOM 739 C C . SER A 1 93 ? 22.960 -14.014 -5.782 1.00 92.38 93 SER A C 1
ATOM 741 O O . SER A 1 93 ? 24.014 -14.203 -5.179 1.00 92.38 93 SER A O 1
ATOM 743 N N . VAL A 1 94 ? 21.774 -14.369 -5.294 1.00 91.69 94 VAL A N 1
ATOM 744 C CA . VAL A 1 94 ? 21.556 -15.029 -4.002 1.00 91.69 94 VAL A CA 1
ATOM 745 C C . VAL A 1 94 ? 20.837 -16.356 -4.175 1.00 91.69 94 VAL A C 1
ATOM 747 O O . VAL A 1 94 ? 20.029 -16.499 -5.088 1.00 91.69 94 VAL A O 1
ATOM 750 N N . SER A 1 95 ? 21.126 -17.325 -3.305 1.00 92.88 95 SER A N 1
ATOM 751 C CA . SER A 1 95 ? 20.343 -18.560 -3.218 1.00 92.88 95 SER A CA 1
ATOM 752 C C . SER A 1 95 ? 19.101 -18.310 -2.365 1.00 92.88 95 SER A C 1
ATOM 754 O O . SER A 1 95 ? 19.229 -18.024 -1.177 1.00 92.88 95 SER A O 1
ATOM 756 N N . PHE A 1 96 ? 17.914 -18.407 -2.959 1.00 92.19 96 PHE A N 1
ATOM 757 C CA . PHE A 1 96 ? 16.640 -18.390 -2.244 1.00 92.19 96 PHE A CA 1
ATOM 758 C C . PHE A 1 96 ? 16.064 -19.806 -2.298 1.00 92.19 96 PHE A C 1
ATOM 760 O O . PHE A 1 96 ? 15.548 -20.222 -3.332 1.00 92.19 96 PHE A O 1
ATOM 767 N N . TYR A 1 97 ? 16.251 -20.564 -1.212 1.00 89.94 97 TYR A N 1
ATOM 768 C CA . TYR A 1 97 ? 15.818 -21.964 -1.076 1.00 89.94 97 TYR A CA 1
ATOM 769 C C . TYR A 1 97 ? 16.202 -22.869 -2.261 1.00 89.94 97 TYR A C 1
ATOM 771 O O . TYR A 1 97 ? 15.355 -23.517 -2.867 1.00 89.94 97 TYR A O 1
ATOM 779 N N . GLY A 1 98 ? 17.496 -22.894 -2.599 1.00 87.31 98 GLY A N 1
ATOM 780 C CA . GLY A 1 98 ? 18.059 -23.815 -3.597 1.00 87.31 98 GLY A CA 1
ATOM 781 C C . GLY A 1 98 ? 18.153 -23.258 -5.020 1.00 87.31 98 GLY A C 1
ATOM 782 O O . GLY A 1 98 ? 18.819 -23.865 -5.863 1.00 87.31 98 GLY A O 1
ATOM 783 N N . VAL A 1 99 ? 17.569 -22.081 -5.281 1.00 89.69 99 VAL A N 1
ATOM 784 C CA . VAL A 1 99 ? 17.576 -21.429 -6.602 1.00 89.69 99 VAL A CA 1
ATOM 785 C C . VAL A 1 99 ? 18.358 -20.117 -6.568 1.00 89.69 99 VAL A C 1
ATOM 787 O O . VAL A 1 99 ? 18.124 -19.262 -5.711 1.00 89.69 99 VAL A O 1
ATOM 790 N N . LYS A 1 100 ? 19.290 -19.920 -7.512 1.00 91.38 100 LYS A N 1
ATOM 791 C CA . LYS A 1 100 ? 20.123 -18.705 -7.584 1.00 91.38 100 LYS A CA 1
ATOM 792 C C . LYS A 1 100 ? 19.424 -17.586 -8.359 1.00 91.38 100 LYS A C 1
ATOM 794 O O . LYS A 1 100 ? 19.407 -17.587 -9.588 1.00 91.38 100 LYS A O 1
ATOM 799 N N . PHE A 1 101 ? 18.931 -16.566 -7.663 1.00 89.25 101 PHE A N 1
ATOM 800 C CA . PHE A 1 101 ? 18.265 -15.407 -8.262 1.00 89.25 101 PHE A CA 1
ATOM 801 C C . PHE A 1 101 ? 19.156 -14.159 -8.320 1.00 89.25 101 PHE A C 1
ATOM 803 O O . PHE A 1 101 ? 19.847 -13.859 -7.346 1.00 89.25 101 PHE A O 1
ATOM 810 N N . PRO A 1 102 ? 19.101 -13.368 -9.410 1.00 91.50 102 PRO A N 1
ATOM 811 C CA . PRO A 1 102 ? 18.351 -13.596 -10.655 1.00 91.50 102 PRO A CA 1
ATOM 812 C C . PRO A 1 102 ? 19.055 -14.487 -11.706 1.00 91.50 102 PRO A C 1
ATOM 814 O O . PRO A 1 102 ? 18.515 -14.640 -12.800 1.00 91.50 102 PRO A O 1
ATOM 817 N N . ALA A 1 103 ? 20.235 -15.062 -11.434 1.00 89.94 103 ALA A N 1
ATOM 818 C CA . ALA A 1 103 ? 21.009 -15.834 -12.424 1.00 89.94 103 ALA A CA 1
ATOM 819 C C . ALA A 1 103 ? 20.234 -16.982 -13.107 1.00 89.94 103 ALA A C 1
ATOM 821 O O . ALA A 1 103 ? 20.497 -17.299 -14.266 1.00 89.94 103 ALA A O 1
ATOM 822 N N . GLU A 1 104 ? 19.272 -17.590 -12.416 1.00 88.75 104 GLU A N 1
ATOM 823 C CA . GLU A 1 104 ? 18.513 -18.749 -12.892 1.00 88.75 104 GLU A CA 1
ATOM 824 C C . GLU A 1 104 ? 17.091 -18.420 -13.371 1.00 88.75 104 GLU A C 1
ATOM 826 O O . GLU A 1 104 ? 16.348 -19.342 -13.696 1.00 88.75 104 GLU A O 1
ATOM 831 N N . LEU A 1 105 ? 16.725 -17.135 -13.524 1.00 88.38 105 LEU A N 1
ATOM 832 C CA . LEU A 1 105 ? 15.397 -16.716 -14.020 1.00 88.38 105 LEU A CA 1
ATOM 833 C C . LEU A 1 105 ? 14.975 -17.451 -15.305 1.00 88.38 105 LEU A C 1
ATOM 835 O O . LEU A 1 105 ? 13.825 -17.855 -15.455 1.00 88.38 105 LEU A O 1
ATOM 839 N N . LYS A 1 106 ? 15.929 -17.669 -16.220 1.00 84.69 106 LYS A N 1
ATOM 840 C CA . LYS A 1 106 ? 15.686 -18.279 -17.536 1.00 84.69 106 LYS A CA 1
ATOM 841 C C . LYS A 1 106 ? 15.504 -19.799 -17.507 1.00 84.69 106 LYS A C 1
ATOM 843 O O . LYS A 1 106 ? 15.128 -20.358 -18.534 1.00 84.69 106 LYS A O 1
ATOM 848 N N . LYS A 1 107 ? 15.763 -20.473 -16.378 1.00 85.50 107 LYS A N 1
ATOM 849 C CA . LYS A 1 107 ? 15.624 -21.936 -16.270 1.00 85.50 107 LYS A CA 1
ATOM 850 C C . LYS A 1 107 ? 14.162 -22.398 -16.245 1.00 85.50 107 LYS A C 1
ATOM 852 O O . LYS A 1 107 ? 13.915 -23.577 -16.448 1.00 85.50 107 LYS A O 1
ATOM 857 N N . GLY A 1 108 ? 13.203 -21.486 -16.054 1.00 72.81 108 GLY A N 1
ATOM 858 C CA . GLY A 1 108 ? 11.771 -21.790 -16.164 1.00 72.81 108 GLY A CA 1
ATOM 859 C C . GLY A 1 108 ? 11.189 -22.552 -14.972 1.00 72.81 108 GLY A C 1
ATOM 860 O O . GLY A 1 108 ? 10.107 -23.115 -15.087 1.00 72.81 108 GLY A O 1
ATOM 861 N N . HIS A 1 109 ? 11.891 -22.567 -13.835 1.00 85.62 109 HIS A N 1
ATOM 862 C CA . HIS A 1 109 ? 11.422 -23.199 -12.599 1.00 85.62 109 HIS A CA 1
ATOM 863 C C . HIS A 1 109 ? 10.615 -22.201 -11.745 1.00 85.62 109 HIS A C 1
ATOM 865 O O . HIS A 1 109 ? 10.928 -21.950 -10.578 1.00 85.62 109 HIS A O 1
ATOM 871 N N . ILE A 1 110 ? 9.648 -21.524 -12.370 1.00 90.69 110 ILE A N 1
ATOM 872 C CA . ILE A 1 110 ? 8.899 -20.429 -11.751 1.00 90.69 110 ILE A CA 1
ATOM 873 C C . ILE A 1 110 ? 7.419 -20.542 -12.108 1.00 90.69 110 ILE A C 1
ATOM 875 O O . ILE A 1 110 ? 7.048 -20.663 -13.277 1.00 90.69 110 ILE A O 1
ATOM 879 N N . GLU A 1 111 ? 6.581 -20.434 -11.086 1.00 90.56 111 GLU A N 1
ATOM 880 C CA . GLU A 1 111 ? 5.139 -20.254 -11.220 1.00 90.56 111 GLU A CA 1
ATOM 881 C C . GLU A 1 111 ? 4.736 -18.881 -10.689 1.00 90.56 111 GLU A C 1
ATOM 883 O O . GLU A 1 111 ? 5.244 -18.430 -9.662 1.00 90.56 111 GLU A O 1
ATOM 888 N N . VAL A 1 112 ? 3.814 -18.213 -11.378 1.00 88.56 112 VAL A N 1
ATOM 889 C CA . VAL A 1 112 ? 3.159 -16.993 -10.898 1.00 88.56 112 VAL A CA 1
ATOM 890 C C . VAL A 1 112 ? 1.661 -17.269 -10.848 1.00 88.56 112 VAL A C 1
ATOM 892 O O . VAL A 1 112 ? 1.079 -17.629 -11.861 1.00 88.56 112 VAL A O 1
ATOM 895 N N . ASN A 1 113 ? 1.027 -17.109 -9.682 1.00 83.00 113 ASN A N 1
ATOM 896 C CA . ASN A 1 113 ? -0.396 -17.437 -9.472 1.00 83.00 113 ASN A CA 1
ATOM 897 C C . ASN A 1 113 ? -0.778 -18.881 -9.872 1.00 83.00 113 ASN A C 1
ATOM 899 O O . ASN A 1 113 ? -1.877 -19.102 -10.368 1.00 83.00 113 ASN A O 1
ATOM 903 N N . ASN A 1 114 ? 0.105 -19.851 -9.615 1.00 80.88 114 ASN A N 1
ATOM 904 C CA . ASN A 1 114 ? -0.054 -21.273 -9.969 1.00 80.88 114 ASN A CA 1
ATOM 905 C C . ASN A 1 114 ? 0.007 -21.579 -11.478 1.00 80.88 114 ASN A C 1
ATOM 907 O O . ASN A 1 114 ? -0.289 -22.701 -11.882 1.00 80.88 114 ASN A O 1
ATOM 911 N N . ASP A 1 115 ? 0.427 -20.613 -12.300 1.00 83.00 115 ASP A N 1
ATOM 912 C CA . ASP A 1 115 ? 0.679 -20.817 -13.724 1.00 83.00 115 ASP A CA 1
ATOM 913 C C . ASP A 1 115 ? 2.180 -20.759 -14.010 1.00 83.00 115 ASP A C 1
ATOM 915 O O . ASP A 1 115 ? 2.881 -19.820 -13.601 1.00 83.00 115 ASP A O 1
ATOM 919 N N . LYS A 1 116 ? 2.692 -21.753 -14.748 1.00 90.19 116 LYS A N 1
ATOM 920 C CA . LYS A 1 116 ? 4.085 -21.741 -15.211 1.00 90.19 116 LYS A CA 1
ATOM 921 C C . LYS A 1 116 ? 4.322 -20.478 -16.018 1.00 90.19 116 LYS A C 1
ATOM 923 O O . LYS A 1 116 ? 3.635 -20.232 -17.002 1.00 90.19 116 LYS A O 1
ATOM 928 N N . SER A 1 117 ? 5.309 -19.703 -15.594 1.00 89.31 117 SER A N 1
ATOM 929 C CA . SER A 1 117 ? 5.574 -18.383 -16.147 1.00 89.31 117 SER A CA 1
ATOM 930 C C . SER A 1 117 ? 7.018 -18.278 -16.599 1.00 89.31 117 SER A C 1
ATOM 932 O O . SER A 1 117 ? 7.941 -18.806 -15.974 1.00 89.31 117 SER A O 1
ATOM 934 N N . THR A 1 118 ? 7.238 -17.547 -17.683 1.00 93.38 118 THR A N 1
ATOM 935 C CA . THR A 1 118 ? 8.574 -17.282 -18.207 1.00 93.38 118 THR A CA 1
ATOM 936 C C . THR A 1 118 ? 9.072 -15.904 -17.785 1.00 93.38 118 THR A C 1
ATOM 938 O O . THR A 1 118 ? 8.407 -14.885 -17.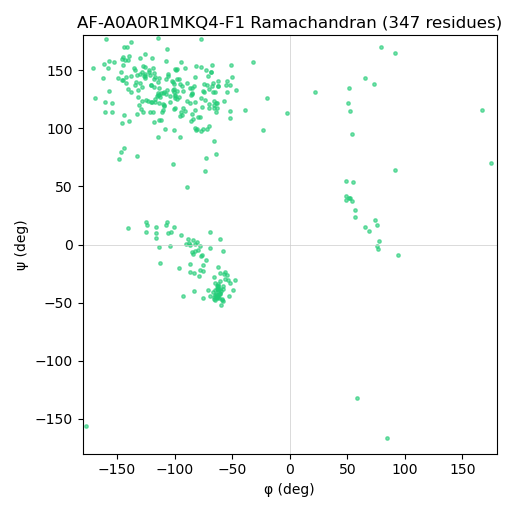976 1.00 93.38 118 THR A O 1
ATOM 941 N N . LEU A 1 119 ? 10.268 -15.867 -17.200 1.00 94.69 119 LEU A N 1
ATOM 942 C CA . LEU A 1 119 ? 10.886 -14.645 -16.699 1.00 94.69 119 LEU A CA 1
ATOM 943 C C . LEU A 1 119 ? 12.278 -14.469 -17.308 1.00 94.69 119 LEU A C 1
ATOM 945 O O . LEU A 1 119 ? 13.015 -15.436 -17.521 1.00 94.69 119 LEU A O 1
ATOM 949 N N . GLU A 1 120 ? 12.681 -13.225 -17.540 1.00 95.06 120 GLU A N 1
ATOM 950 C CA . GLU A 1 120 ? 14.079 -12.893 -17.796 1.00 95.06 120 GLU A CA 1
ATOM 951 C C . GLU A 1 120 ? 14.504 -11.589 -17.136 1.00 95.06 120 GLU A C 1
ATOM 953 O O . GLU A 1 120 ? 13.682 -10.743 -16.807 1.00 95.06 120 GLU A O 1
ATOM 958 N N . TRP A 1 121 ? 15.811 -11.430 -16.932 1.00 95.56 121 TRP A N 1
ATOM 959 C CA . TRP A 1 121 ? 16.373 -10.138 -16.561 1.00 95.56 121 TRP A CA 1
ATOM 960 C C . TRP A 1 121 ? 16.418 -9.216 -17.785 1.00 95.56 121 TRP A C 1
ATOM 962 O O . TRP A 1 121 ? 16.945 -9.612 -18.827 1.00 95.56 121 TRP A O 1
ATOM 972 N N . SER A 1 122 ? 15.950 -7.978 -17.639 1.00 95.94 122 SER A N 1
ATOM 973 C CA . SER A 1 122 ? 15.970 -6.959 -18.686 1.00 95.94 122 SER A CA 1
ATOM 974 C C . SER A 1 122 ? 16.514 -5.635 -18.163 1.00 95.94 122 SER A C 1
ATOM 976 O O . SER A 1 122 ? 15.999 -5.056 -17.211 1.00 95.94 122 SER A O 1
ATOM 978 N N . GLU A 1 123 ? 17.521 -5.086 -18.841 1.00 88.62 123 GLU A N 1
ATOM 979 C CA . GLU A 1 123 ? 18.040 -3.746 -18.527 1.00 88.62 123 GLU A CA 1
ATOM 980 C C . GLU A 1 123 ? 17.109 -2.625 -19.018 1.00 88.62 123 GLU A C 1
ATOM 982 O O . GLU A 1 123 ? 17.190 -1.489 -18.552 1.00 88.62 123 GLU A O 1
ATOM 987 N N . THR A 1 124 ? 16.195 -2.943 -19.943 1.00 90.50 124 THR A N 1
ATOM 988 C CA . THR A 1 124 ? 15.323 -1.962 -20.609 1.00 90.50 124 THR A CA 1
ATOM 989 C C . THR A 1 124 ? 13.843 -2.125 -20.266 1.00 90.50 124 THR A C 1
ATOM 991 O O . THR A 1 124 ? 13.016 -1.345 -20.748 1.00 90.50 124 THR A O 1
ATOM 994 N N . GLY A 1 125 ? 13.484 -3.127 -19.456 1.00 91.38 125 GLY A N 1
ATOM 995 C CA . GLY A 1 125 ? 12.094 -3.487 -19.158 1.00 91.38 125 GLY A CA 1
ATOM 996 C C . GLY A 1 125 ? 11.322 -4.006 -20.375 1.00 91.38 125 GLY A C 1
ATOM 997 O O . GLY A 1 125 ? 10.094 -4.024 -20.364 1.00 91.38 125 GLY A O 1
ATOM 998 N N . ARG A 1 126 ? 12.028 -4.369 -21.450 1.00 90.56 126 ARG A N 1
ATOM 999 C CA . ARG A 1 126 ? 11.492 -5.056 -22.627 1.00 90.56 126 ARG A CA 1
ATOM 1000 C C . ARG A 1 126 ? 12.327 -6.295 -22.923 1.00 90.56 126 ARG A C 1
ATOM 1002 O O . ARG A 1 126 ? 13.544 -6.261 -22.748 1.00 90.56 126 ARG A O 1
ATOM 1009 N N . GLY A 1 127 ? 11.672 -7.313 -23.455 1.00 92.62 127 GLY A N 1
ATOM 1010 C CA . GLY A 1 127 ? 12.282 -8.573 -23.848 1.00 92.62 127 GLY A CA 1
ATOM 1011 C C . GLY A 1 127 ? 11.241 -9.478 -24.496 1.00 92.62 127 GLY A C 1
ATOM 1012 O O . GLY A 1 127 ? 10.265 -8.983 -25.074 1.00 92.62 127 GLY A O 1
ATOM 1013 N N . ASN A 1 128 ? 11.498 -10.780 -24.448 1.00 92.00 128 ASN A N 1
ATOM 1014 C CA . ASN A 1 128 ? 10.708 -11.806 -25.125 1.00 92.00 128 ASN A CA 1
ATOM 1015 C C . ASN A 1 128 ? 10.029 -12.777 -24.149 1.00 92.00 128 ASN A C 1
ATOM 1017 O O . ASN A 1 128 ? 9.537 -13.820 -24.589 1.00 92.00 128 ASN A O 1
ATOM 1021 N N . LYS A 1 129 ? 10.043 -12.498 -22.843 1.00 93.50 129 LYS A N 1
ATOM 1022 C CA . LYS A 1 129 ? 9.384 -13.325 -21.827 1.00 93.50 129 LYS A CA 1
ATOM 1023 C C . LYS A 1 129 ? 8.130 -12.634 -21.304 1.00 93.50 129 LYS A C 1
ATOM 1025 O O . LYS A 1 129 ? 7.862 -11.473 -21.601 1.00 93.50 129 LYS A O 1
ATOM 1030 N N . GLU A 1 130 ? 7.315 -13.376 -20.561 1.00 93.38 130 GLU A N 1
ATOM 1031 C CA . GLU A 1 130 ? 6.092 -12.814 -19.979 1.00 93.38 130 GLU A CA 1
ATOM 1032 C C . GLU A 1 130 ? 6.437 -11.700 -18.992 1.00 93.38 130 GLU A C 1
ATOM 1034 O O . GLU A 1 130 ? 5.847 -10.617 -19.059 1.00 93.38 130 GLU A O 1
ATOM 1039 N N . TYR A 1 131 ? 7.450 -11.925 -18.148 1.00 95.75 131 TYR A N 1
ATOM 1040 C CA . TYR A 1 131 ? 7.936 -10.935 -17.193 1.00 95.75 131 TYR A CA 1
ATOM 1041 C C . TYR A 1 131 ? 9.387 -10.532 -17.459 1.00 95.75 131 TYR A C 1
ATOM 1043 O O . TYR A 1 131 ? 10.321 -11.333 -17.377 1.00 95.75 131 TYR A O 1
ATOM 1051 N N . GLU A 1 132 ? 9.567 -9.233 -17.662 1.00 96.88 132 GLU A N 1
ATOM 1052 C CA . GLU A 1 132 ? 10.860 -8.577 -17.822 1.00 96.88 132 GLU A CA 1
ATOM 1053 C C . GLU A 1 132 ? 11.312 -8.012 -16.472 1.00 96.88 132 GLU A C 1
ATOM 1055 O O . GLU A 1 132 ? 10.926 -6.905 -16.089 1.00 96.88 132 GLU A O 1
ATOM 1060 N N . VAL A 1 133 ? 12.085 -8.791 -15.716 1.00 97.69 133 VAL A N 1
ATOM 1061 C CA . VAL A 1 133 ? 12.575 -8.451 -14.374 1.00 97.69 133 VAL A CA 1
ATOM 1062 C C . VAL A 1 133 ? 13.678 -7.405 -14.471 1.00 97.69 133 VAL A C 1
ATOM 1064 O O . VAL A 1 133 ? 14.696 -7.610 -15.127 1.00 97.69 133 VAL A O 1
ATOM 1067 N N . VAL A 1 134 ? 13.495 -6.290 -13.771 1.00 96.56 134 VAL A N 1
ATOM 1068 C CA . VAL A 1 134 ? 14.417 -5.147 -13.785 1.00 96.56 134 VAL A CA 1
ATOM 1069 C C . VAL A 1 134 ? 15.128 -4.926 -12.449 1.00 96.56 134 VAL A C 1
ATOM 1071 O O . VAL A 1 134 ? 16.125 -4.204 -12.399 1.00 96.56 134 VAL A O 1
ATOM 1074 N N . ALA A 1 135 ? 14.631 -5.525 -11.362 1.00 95.62 135 ALA A N 1
ATOM 1075 C CA . ALA A 1 135 ? 15.307 -5.548 -10.068 1.00 95.62 135 ALA A CA 1
ATOM 1076 C C . ALA A 1 135 ? 14.829 -6.709 -9.187 1.00 95.62 135 ALA A C 1
ATOM 1078 O O . ALA A 1 135 ? 13.674 -7.132 -9.267 1.00 95.62 135 ALA A O 1
ATOM 1079 N N . VAL A 1 136 ? 15.718 -7.178 -8.308 1.00 97.88 136 VAL A N 1
ATOM 1080 C CA . VAL A 1 136 ? 15.442 -8.216 -7.308 1.00 97.88 136 VAL A CA 1
ATOM 1081 C C . VAL A 1 136 ? 15.875 -7.732 -5.931 1.00 97.88 136 VAL A C 1
ATOM 1083 O O . VAL A 1 136 ? 16.972 -7.191 -5.794 1.00 97.88 136 VAL A O 1
ATOM 1086 N N . TYR A 1 137 ? 15.035 -7.955 -4.921 1.00 97.38 137 TYR A N 1
ATOM 1087 C CA . TYR A 1 137 ? 15.327 -7.641 -3.522 1.00 97.38 137 TYR A CA 1
ATOM 1088 C C . TYR A 1 137 ? 14.941 -8.805 -2.613 1.00 97.38 137 TYR A C 1
ATOM 1090 O O . TYR A 1 137 ? 13.869 -9.378 -2.785 1.00 97.38 137 TYR A O 1
ATOM 1098 N N . SER A 1 138 ? 15.781 -9.148 -1.636 1.00 96.69 138 SER A N 1
ATOM 1099 C CA . SER A 1 138 ? 15.461 -10.194 -0.657 1.00 96.69 138 SER A CA 1
ATOM 1100 C C . SER A 1 138 ? 16.045 -9.914 0.722 1.00 96.69 138 SER A C 1
ATOM 1102 O O . SER A 1 138 ? 17.111 -9.308 0.843 1.00 96.69 138 SER A O 1
ATOM 1104 N N . ASP A 1 139 ? 15.340 -10.376 1.749 1.00 94.38 139 ASP A N 1
ATOM 1105 C CA . ASP A 1 139 ? 15.746 -10.382 3.158 1.00 94.38 139 ASP A CA 1
ATOM 1106 C C . ASP A 1 139 ? 16.253 -11.771 3.614 1.00 94.38 139 ASP A C 1
ATOM 1108 O O . ASP A 1 139 ? 16.386 -12.028 4.810 1.00 94.38 139 ASP A O 1
ATOM 1112 N N . ILE A 1 140 ? 16.561 -12.675 2.673 1.00 93.19 140 ILE A N 1
ATOM 1113 C CA . ILE A 1 140 ? 17.012 -14.055 2.940 1.00 93.19 140 ILE A CA 1
ATOM 1114 C C . ILE A 1 140 ? 18.197 -14.131 3.914 1.00 93.19 140 ILE A C 1
ATOM 1116 O O . ILE A 1 140 ? 18.244 -15.029 4.748 1.00 93.19 140 ILE A O 1
ATOM 1120 N N . ASN A 1 141 ? 19.089 -13.137 3.879 1.00 87.69 141 ASN A N 1
ATOM 1121 C CA . ASN A 1 141 ? 20.255 -13.031 4.762 1.00 87.69 141 ASN A CA 1
ATOM 1122 C C . ASN A 1 141 ? 20.014 -12.174 6.021 1.00 87.69 141 ASN A C 1
ATOM 1124 O O . ASN A 1 141 ? 20.971 -11.821 6.698 1.00 87.69 141 ASN A O 1
ATOM 1128 N N . ALA A 1 142 ? 18.780 -11.748 6.301 1.00 82.06 142 ALA A N 1
ATOM 1129 C CA . ALA A 1 142 ? 18.494 -10.845 7.412 1.00 82.06 142 ALA A CA 1
ATOM 1130 C C . ALA A 1 142 ? 18.005 -11.596 8.658 1.00 82.06 142 ALA A C 1
ATOM 1132 O O . ALA A 1 142 ? 16.999 -12.290 8.598 1.00 82.06 142 ALA A O 1
ATOM 1133 N N . ASP A 1 143 ? 18.639 -11.415 9.811 1.00 79.44 143 ASP A N 1
ATOM 1134 C CA . ASP A 1 143 ? 18.439 -12.310 10.969 1.00 79.44 143 ASP A CA 1
ATOM 1135 C C . ASP A 1 143 ? 17.149 -12.078 11.781 1.00 79.44 143 ASP A C 1
ATOM 1137 O O . ASP A 1 143 ? 16.865 -12.805 12.727 1.00 79.44 143 ASP A O 1
ATOM 1141 N N . TYR A 1 144 ? 16.332 -11.087 11.418 1.00 71.94 144 TYR A N 1
ATOM 1142 C CA . TYR A 1 144 ? 15.166 -10.667 12.209 1.00 71.94 144 TYR A CA 1
ATOM 1143 C C . TYR A 1 144 ? 13.886 -11.485 11.961 1.00 71.94 144 TYR A C 1
ATOM 1145 O O . TYR A 1 144 ? 12.886 -11.280 12.645 1.00 71.94 144 TYR A O 1
ATOM 1153 N N . THR A 1 145 ? 13.872 -12.369 10.959 1.00 75.69 145 THR A N 1
ATOM 1154 C CA . THR A 1 145 ? 12.676 -13.131 10.567 1.00 75.69 145 THR A CA 1
ATOM 1155 C C . THR A 1 145 ? 13.039 -14.496 9.995 1.00 75.69 145 THR A C 1
ATOM 1157 O O . THR A 1 145 ? 14.023 -14.632 9.267 1.00 75.69 145 THR A O 1
ATOM 1160 N N . THR A 1 146 ? 12.221 -15.507 10.282 1.00 77.12 146 THR A N 1
ATOM 1161 C CA . THR A 1 146 ? 12.261 -16.816 9.610 1.00 77.12 146 THR A CA 1
ATOM 1162 C C . THR A 1 146 ? 11.418 -16.832 8.334 1.00 77.12 146 THR A C 1
ATOM 1164 O O . THR A 1 146 ? 11.709 -17.599 7.420 1.00 77.12 146 THR A O 1
ATOM 1167 N N . ASN A 1 147 ? 10.422 -15.947 8.233 1.00 85.44 147 ASN A N 1
ATOM 1168 C CA . ASN A 1 147 ? 9.638 -15.728 7.021 1.00 85.44 147 ASN A CA 1
ATOM 1169 C C . ASN A 1 147 ? 10.430 -14.814 6.090 1.00 85.44 147 ASN A C 1
ATOM 1171 O O . ASN A 1 147 ? 10.470 -13.600 6.305 1.00 85.44 147 ASN A O 1
ATOM 1175 N N . LYS A 1 148 ? 11.092 -15.417 5.103 1.00 92.69 148 LYS A N 1
ATOM 1176 C CA . LYS A 1 148 ? 11.901 -14.719 4.105 1.00 92.69 148 LYS A CA 1
ATOM 1177 C C . LYS A 1 148 ? 11.066 -14.361 2.887 1.00 92.69 148 LYS A C 1
ATOM 1179 O O . LYS A 1 148 ? 10.114 -15.050 2.530 1.00 92.69 148 LYS A O 1
ATOM 1184 N N . HIS A 1 149 ? 11.467 -13.295 2.226 1.00 94.94 149 HIS A N 1
ATOM 1185 C CA . HIS A 1 149 ? 10.788 -12.674 1.113 1.00 94.94 149 HIS A CA 1
ATOM 1186 C C . HIS A 1 149 ? 11.781 -12.461 -0.024 1.00 94.94 149 HIS A C 1
ATOM 1188 O O . HIS A 1 149 ? 12.920 -12.023 0.170 1.00 94.94 149 HIS A O 1
ATOM 1194 N N . LEU A 1 150 ? 11.324 -12.713 -1.242 1.00 96.88 150 LEU A N 1
ATOM 1195 C CA . LEU A 1 150 ? 12.034 -12.362 -2.464 1.00 96.88 150 LEU A CA 1
ATOM 1196 C C . LEU A 1 150 ? 11.061 -11.611 -3.370 1.00 96.88 150 LEU A C 1
ATOM 1198 O O . LEU A 1 150 ? 10.040 -12.154 -3.794 1.00 96.88 150 LEU A O 1
ATOM 1202 N N . TYR A 1 151 ? 11.383 -10.350 -3.641 1.00 98.12 151 TYR A N 1
ATOM 1203 C CA . TYR A 1 151 ? 10.616 -9.462 -4.500 1.00 98.12 151 TYR A CA 1
ATOM 1204 C C . TYR A 1 151 ? 11.250 -9.357 -5.883 1.00 98.12 151 TYR A C 1
ATOM 1206 O O . TYR A 1 151 ? 12.456 -9.115 -6.003 1.00 98.12 151 TYR A O 1
ATOM 1214 N N . LEU A 1 152 ? 10.420 -9.458 -6.922 1.00 98.12 152 LEU A N 1
ATOM 1215 C CA . LEU A 1 152 ? 10.793 -9.173 -8.307 1.00 98.12 152 LEU A CA 1
ATOM 1216 C C . LEU A 1 152 ? 10.033 -7.938 -8.782 1.00 98.12 152 LEU A C 1
ATOM 1218 O O . LEU A 1 152 ? 8.805 -7.929 -8.812 1.00 98.12 152 LEU A O 1
ATOM 1222 N N . PHE A 1 153 ? 10.763 -6.912 -9.197 1.00 98.06 153 PHE A N 1
ATOM 1223 C CA . PHE A 1 153 ? 10.202 -5.757 -9.889 1.00 98.06 153 PHE A CA 1
ATOM 1224 C C . PHE A 1 153 ? 10.306 -6.030 -11.384 1.00 98.06 153 PHE A C 1
ATOM 1226 O O . PHE A 1 153 ? 11.417 -6.210 -11.890 1.00 98.06 153 PHE A O 1
ATOM 1233 N N . ALA A 1 154 ? 9.177 -6.106 -12.087 1.00 97.44 154 ALA A N 1
ATOM 1234 C CA . ALA A 1 154 ? 9.144 -6.585 -13.465 1.00 97.44 154 ALA A CA 1
ATOM 1235 C C . ALA A 1 154 ? 8.093 -5.882 -14.328 1.00 97.44 154 ALA A C 1
ATOM 1237 O O . ALA A 1 154 ? 7.113 -5.340 -13.828 1.00 97.44 154 ALA A O 1
ATOM 1238 N N . PHE A 1 155 ? 8.253 -5.933 -15.646 1.00 92.69 155 PHE A N 1
ATOM 1239 C CA . PHE A 1 155 ? 7.183 -5.577 -16.573 1.00 92.69 155 PHE A CA 1
ATOM 1240 C C . PHE A 1 155 ? 6.504 -6.842 -17.091 1.00 92.69 155 PHE A C 1
ATOM 1242 O O . PHE A 1 155 ? 7.139 -7.629 -17.781 1.00 92.69 155 PHE A O 1
ATOM 1249 N N . HIS A 1 156 ? 5.214 -7.004 -16.800 1.00 92.81 156 HIS A N 1
ATOM 1250 C CA . HIS A 1 156 ? 4.367 -8.041 -17.385 1.00 92.81 156 HIS A CA 1
ATOM 1251 C C . HIS A 1 156 ? 3.628 -7.449 -18.584 1.00 92.81 156 HIS A C 1
ATOM 1253 O O . HIS A 1 156 ? 2.809 -6.537 -18.426 1.00 92.81 156 HIS A O 1
ATOM 1259 N N . HIS A 1 157 ? 3.982 -7.879 -19.796 1.00 83.44 157 HIS A N 1
ATOM 1260 C CA . HIS A 1 157 ? 3.467 -7.297 -21.047 1.00 83.44 157 HIS A CA 1
ATOM 1261 C C . HIS A 1 157 ? 3.548 -5.756 -21.087 1.00 83.44 157 HIS A C 1
ATOM 1263 O O . HIS A 1 157 ? 2.619 -5.054 -21.493 1.00 83.44 157 HIS A O 1
ATOM 1269 N N . GLY A 1 158 ? 4.671 -5.210 -20.614 1.00 80.44 158 GLY A N 1
ATOM 1270 C CA . GLY A 1 158 ? 4.923 -3.769 -20.571 1.00 80.44 158 GLY A CA 1
ATOM 1271 C C . GLY A 1 158 ? 4.215 -3.008 -19.445 1.00 80.44 158 GLY A C 1
ATOM 1272 O O . GLY A 1 158 ? 4.361 -1.788 -19.368 1.00 80.44 158 GLY A O 1
ATOM 1273 N N . ARG A 1 159 ? 3.487 -3.689 -18.550 1.00 82.62 159 ARG A N 1
ATOM 1274 C CA . ARG A 1 159 ? 2.888 -3.094 -17.345 1.00 82.62 159 ARG A CA 1
ATOM 1275 C C . ARG A 1 159 ? 3.746 -3.399 -16.112 1.00 82.62 159 ARG A C 1
ATOM 1277 O O . ARG A 1 159 ? 4.107 -4.558 -15.924 1.00 82.62 159 ARG A O 1
ATOM 1284 N N . PRO A 1 160 ? 4.072 -2.406 -15.269 1.00 90.31 160 PRO A N 1
ATOM 1285 C CA . PRO A 1 160 ? 4.868 -2.638 -14.068 1.00 90.31 160 PRO A CA 1
ATOM 1286 C C . PRO A 1 160 ? 4.102 -3.502 -13.056 1.00 90.31 160 PRO A C 1
ATOM 1288 O O . PRO A 1 160 ? 2.954 -3.210 -12.721 1.00 90.31 160 PRO A O 1
ATOM 1291 N N . VAL A 1 161 ? 4.748 -4.542 -12.539 1.00 92.62 161 VAL A N 1
ATOM 1292 C 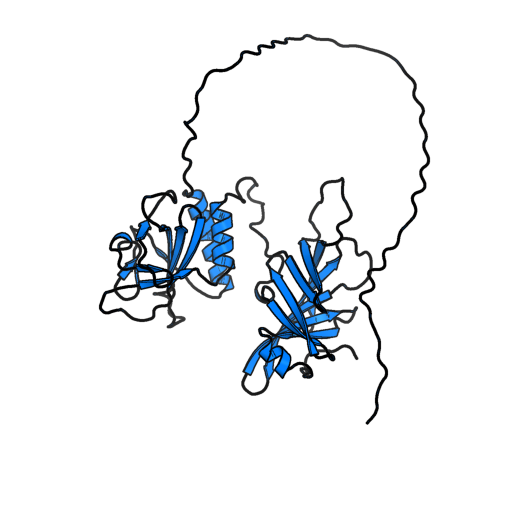CA . VAL A 1 161 ? 4.250 -5.433 -11.488 1.00 92.62 161 VAL A CA 1
ATOM 1293 C C . VAL A 1 161 ? 5.368 -5.733 -10.493 1.00 92.62 161 VAL A C 1
ATOM 1295 O O . VAL A 1 161 ? 6.538 -5.837 -10.865 1.00 92.62 161 VAL A O 1
ATOM 1298 N N . VAL A 1 162 ? 5.010 -5.869 -9.222 1.00 96.06 162 VAL A N 1
ATOM 1299 C CA . VAL A 1 162 ? 5.898 -6.391 -8.186 1.00 96.06 162 VAL A CA 1
ATOM 1300 C C . VAL A 1 162 ? 5.392 -7.766 -7.781 1.00 96.06 162 VAL A C 1
ATOM 1302 O O . VAL A 1 162 ? 4.260 -7.908 -7.323 1.00 96.06 162 VAL A O 1
ATOM 1305 N N . LEU A 1 163 ? 6.225 -8.782 -7.965 1.00 97.69 163 LEU A N 1
ATOM 1306 C CA . LEU A 1 163 ? 5.958 -10.147 -7.530 1.00 97.69 163 LEU A CA 1
ATOM 1307 C C . LEU A 1 163 ? 6.661 -10.410 -6.202 1.00 97.69 163 LEU A C 1
ATOM 1309 O O . LEU A 1 163 ? 7.711 -9.830 -5.929 1.00 97.69 163 LEU A O 1
ATOM 1313 N N . ILE A 1 164 ? 6.099 -11.305 -5.401 1.00 97.56 164 ILE A N 1
ATOM 1314 C CA . ILE A 1 164 ? 6.662 -11.769 -4.139 1.00 97.56 164 ILE A CA 1
ATOM 1315 C C . ILE A 1 164 ? 6.583 -13.292 -4.061 1.00 97.56 164 ILE A C 1
ATOM 1317 O O . ILE A 1 164 ? 5.570 -13.887 -4.435 1.00 97.56 164 ILE A O 1
ATOM 1321 N N . THR A 1 165 ? 7.633 -13.913 -3.533 1.00 94.62 165 THR A N 1
ATOM 1322 C CA . THR A 1 165 ? 7.555 -15.251 -2.945 1.00 94.62 165 THR A CA 1
ATOM 1323 C C . THR A 1 165 ? 7.908 -15.186 -1.463 1.00 94.62 165 THR A C 1
ATOM 1325 O O . THR A 1 165 ? 8.758 -14.396 -1.045 1.00 94.62 165 THR A O 1
ATOM 1328 N N . GLN A 1 166 ? 7.195 -15.994 -0.682 1.00 91.75 166 GLN A N 1
ATOM 1329 C CA . GLN A 1 166 ? 7.371 -16.190 0.762 1.00 91.75 166 GLN A CA 1
ATOM 1330 C C . GLN A 1 166 ? 7.585 -17.674 1.083 1.00 91.75 166 GLN A C 1
ATOM 1332 O O . GLN A 1 166 ? 7.333 -18.123 2.199 1.00 91.75 166 GLN A O 1
ATOM 1337 N N . GLN A 1 167 ? 7.969 -18.456 0.070 1.00 88.75 167 GLN A N 1
ATOM 1338 C CA . GLN A 1 167 ? 8.322 -19.857 0.240 1.00 88.75 167 GLN A CA 1
ATOM 1339 C C . GLN A 1 167 ? 9.423 -19.972 1.294 1.00 88.75 167 GLN A C 1
ATOM 1341 O O . GLN A 1 167 ? 10.346 -19.164 1.298 1.00 88.75 167 GLN A O 1
ATOM 1346 N N . ASN A 1 168 ? 9.304 -20.954 2.186 1.00 87.94 168 ASN A N 1
ATOM 1347 C CA . ASN A 1 168 ? 10.163 -21.103 3.362 1.00 87.94 168 ASN A CA 1
ATOM 1348 C C . ASN A 1 168 ? 11.020 -22.384 3.347 1.00 87.94 168 ASN A C 1
ATOM 1350 O O . ASN A 1 168 ? 11.700 -22.673 4.331 1.00 87.94 168 ASN A O 1
ATOM 1354 N N . GLN A 1 169 ? 10.992 -23.144 2.250 1.00 85.31 169 GLN A N 1
ATOM 1355 C CA . GLN A 1 169 ? 11.752 -24.381 2.070 1.00 85.31 169 GLN A CA 1
ATOM 1356 C C . GLN A 1 169 ? 12.050 -24.646 0.589 1.00 85.31 169 GLN A C 1
ATOM 1358 O O . GLN A 1 169 ? 11.349 -24.142 -0.290 1.00 85.31 169 GLN A O 1
ATOM 1363 N N . GLU A 1 170 ? 13.086 -25.435 0.305 1.00 87.31 170 GLU A N 1
ATOM 1364 C CA . GLU A 1 170 ? 13.371 -25.914 -1.053 1.00 87.31 170 GLU A CA 1
ATOM 1365 C C . GLU A 1 170 ? 12.318 -26.948 -1.480 1.00 87.31 170 GLU A C 1
ATOM 1367 O O . GLU A 1 170 ? 11.813 -27.727 -0.670 1.00 87.31 170 GLU A O 1
ATOM 1372 N N . THR A 1 171 ? 11.967 -26.939 -2.760 1.00 85.31 171 THR A N 1
ATOM 1373 C CA . THR A 1 171 ? 11.061 -27.902 -3.392 1.00 85.31 171 THR A CA 1
ATOM 1374 C C . THR A 1 171 ? 11.875 -28.958 -4.136 1.00 85.31 171 THR A C 1
ATOM 1376 O O . THR A 1 171 ? 12.974 -28.684 -4.616 1.00 85.31 171 THR A O 1
ATOM 1379 N N . VAL A 1 172 ? 11.346 -30.180 -4.257 1.00 84.06 172 VAL A N 1
ATOM 1380 C CA . VAL A 1 172 ? 12.055 -31.299 -4.917 1.00 84.06 172 VAL A CA 1
ATOM 1381 C C . VAL A 1 172 ? 12.423 -30.966 -6.370 1.00 84.06 172 VAL A C 1
ATOM 1383 O O . VAL A 1 172 ? 13.484 -31.351 -6.856 1.00 84.06 172 VAL A O 1
ATOM 1386 N N . ASP A 1 173 ? 11.562 -30.218 -7.053 1.00 83.62 173 ASP A N 1
ATOM 1387 C CA . ASP A 1 173 ? 11.731 -29.752 -8.430 1.00 83.62 173 ASP A CA 1
ATOM 1388 C C . ASP A 1 173 ? 12.438 -28.388 -8.542 1.00 83.62 173 ASP A C 1
ATOM 1390 O O . ASP A 1 173 ? 12.669 -27.892 -9.648 1.00 83.62 173 ASP A O 1
ATOM 1394 N N . LYS A 1 174 ? 12.827 -27.788 -7.409 1.00 87.25 174 LYS A N 1
ATOM 1395 C CA . LYS A 1 174 ? 13.424 -26.449 -7.314 1.00 87.25 174 LYS A CA 1
ATOM 1396 C C . LYS A 1 174 ? 12.545 -25.348 -7.916 1.00 87.25 174 LYS A C 1
ATOM 1398 O O . LYS A 1 174 ? 13.065 -24.352 -8.417 1.00 87.25 174 LYS A O 1
ATOM 1403 N N . MET A 1 175 ? 11.224 -25.527 -7.889 1.00 88.69 175 MET A N 1
ATOM 1404 C CA . MET A 1 175 ? 10.253 -24.489 -8.228 1.00 88.69 175 MET A CA 1
ATOM 1405 C C . MET A 1 175 ? 10.170 -23.410 -7.145 1.00 88.69 175 MET A C 1
ATOM 1407 O O . MET A 1 175 ? 10.105 -23.721 -5.952 1.00 88.69 175 MET A O 1
ATOM 1411 N N . LEU A 1 176 ? 10.104 -22.145 -7.576 1.00 91.44 176 LEU A N 1
ATOM 1412 C CA . LEU A 1 176 ? 9.644 -21.032 -6.742 1.00 91.44 176 LEU A CA 1
ATOM 1413 C C . LEU A 1 176 ? 8.253 -20.564 -7.172 1.00 91.44 176 LEU A C 1
ATOM 1415 O O . LEU A 1 176 ? 8.011 -20.285 -8.350 1.00 91.44 176 LEU A O 1
ATOM 1419 N N . TYR A 1 177 ? 7.379 -20.386 -6.185 1.00 92.38 177 TYR A N 1
ATOM 1420 C CA . TYR A 1 177 ? 6.017 -19.897 -6.387 1.00 92.38 177 TYR A CA 1
ATOM 1421 C C . TYR A 1 177 ? 5.918 -18.413 -6.045 1.00 92.38 177 TYR A C 1
ATOM 1423 O O . TYR A 1 177 ? 6.118 -18.005 -4.896 1.00 92.38 177 TYR A O 1
ATOM 1431 N N . PHE A 1 178 ? 5.593 -17.600 -7.041 1.00 95.50 178 PHE A N 1
ATOM 1432 C CA . PHE A 1 178 ? 5.368 -16.170 -6.919 1.00 95.50 178 PHE A CA 1
ATOM 1433 C C . PHE A 1 178 ? 3.885 -15.826 -7.038 1.00 95.50 178 PHE A C 1
ATOM 1435 O O . PHE A 1 178 ? 3.073 -16.530 -7.636 1.00 95.50 178 PHE A O 1
ATOM 1442 N N . LYS A 1 179 ? 3.543 -14.664 -6.504 1.00 91.50 179 LYS A N 1
ATOM 1443 C CA . LYS A 1 179 ? 2.268 -13.983 -6.731 1.00 91.50 179 LYS A CA 1
ATOM 1444 C C . LYS A 1 179 ? 2.515 -12.478 -6.793 1.00 91.50 179 LYS A C 1
ATOM 1446 O O . LYS A 1 179 ? 3.530 -12.021 -6.262 1.00 91.50 179 LYS A O 1
ATOM 1451 N N . PRO A 1 180 ? 1.631 -11.676 -7.403 1.00 87.38 180 PRO A N 1
ATOM 1452 C CA . PRO A 1 180 ? 1.663 -10.233 -7.221 1.00 87.38 180 PRO A CA 1
ATOM 1453 C C . PRO A 1 180 ? 1.674 -9.878 -5.732 1.00 87.38 180 PRO A C 1
ATOM 1455 O O . PRO A 1 180 ? 0.963 -10.484 -4.926 1.00 87.38 180 PRO A O 1
ATOM 1458 N N . THR A 1 181 ? 2.506 -8.911 -5.358 1.00 83.88 181 THR A N 1
ATOM 1459 C CA . THR A 1 181 ? 2.568 -8.442 -3.977 1.00 83.88 181 THR A CA 1
ATOM 1460 C C . THR A 1 181 ? 1.228 -7.851 -3.553 1.00 83.88 181 THR A C 1
ATOM 1462 O O . THR A 1 181 ? 0.578 -7.131 -4.310 1.00 83.88 181 THR A O 1
ATOM 1465 N N . GLN A 1 182 ? 0.834 -8.123 -2.312 1.00 76.25 182 GLN A N 1
ATOM 1466 C CA . GLN A 1 182 ? -0.277 -7.423 -1.668 1.00 76.25 182 GLN A CA 1
ATOM 1467 C C . GLN A 1 182 ? 0.177 -6.104 -1.023 1.00 76.25 182 GLN A C 1
ATOM 1469 O O . GLN A 1 182 ? -0.655 -5.328 -0.565 1.00 76.25 182 GLN A O 1
ATOM 1474 N N . ASN A 1 183 ? 1.487 -5.821 -1.010 1.00 75.44 183 ASN A N 1
ATOM 1475 C CA . ASN A 1 183 ? 2.020 -4.543 -0.558 1.00 75.44 183 ASN A CA 1
ATOM 1476 C C . ASN A 1 183 ? 1.773 -3.469 -1.632 1.00 75.44 183 ASN A C 1
ATOM 1478 O O . ASN A 1 183 ? 2.501 -3.370 -2.626 1.00 75.44 183 ASN A O 1
ATOM 1482 N N . SER A 1 184 ? 0.727 -2.669 -1.429 1.00 59.16 184 SER A N 1
ATOM 1483 C CA . SER A 1 184 ? 0.326 -1.608 -2.353 1.00 59.16 184 SER A CA 1
ATOM 1484 C C . SER A 1 184 ? 1.404 -0.545 -2.545 1.00 59.16 184 SER A C 1
ATOM 1486 O O . SER A 1 184 ? 1.520 -0.018 -3.652 1.00 59.16 184 SER A O 1
ATOM 1488 N N . ASP A 1 185 ? 2.219 -0.265 -1.524 1.00 65.38 185 ASP A N 1
ATOM 1489 C CA . ASP A 1 185 ? 3.274 0.749 -1.600 1.00 65.38 185 ASP A CA 1
ATOM 1490 C C . ASP A 1 185 ? 4.347 0.342 -2.599 1.00 65.38 185 ASP A C 1
ATOM 1492 O O . ASP A 1 185 ? 4.703 1.129 -3.476 1.00 65.38 185 ASP A O 1
ATOM 1496 N N . LEU A 1 186 ? 4.816 -0.908 -2.530 1.00 72.75 186 LEU A N 1
ATOM 1497 C CA . LEU A 1 186 ? 5.779 -1.450 -3.487 1.00 72.75 186 LEU A CA 1
ATOM 1498 C C . LEU A 1 186 ? 5.245 -1.406 -4.920 1.00 72.75 186 LEU A C 1
ATOM 1500 O O . LEU A 1 186 ? 5.939 -0.928 -5.824 1.00 72.75 186 LEU A O 1
ATOM 1504 N N . GLN A 1 187 ? 4.006 -1.861 -5.131 1.00 80.69 187 GLN A N 1
ATOM 1505 C CA . GLN A 1 187 ? 3.379 -1.868 -6.452 1.00 80.69 187 GLN A CA 1
ATOM 1506 C C . GLN A 1 187 ? 3.201 -0.444 -7.005 1.00 80.69 187 GLN A C 1
ATOM 1508 O O . GLN A 1 187 ? 3.534 -0.176 -8.165 1.00 80.69 187 GLN A O 1
ATOM 1513 N N . ALA A 1 188 ? 2.704 0.488 -6.190 1.00 66.25 188 ALA A N 1
ATOM 1514 C CA . ALA A 1 188 ? 2.480 1.874 -6.589 1.00 66.25 188 ALA A CA 1
ATOM 1515 C C . ALA A 1 188 ? 3.799 2.626 -6.813 1.00 66.25 188 ALA A C 1
ATOM 1517 O O . ALA A 1 188 ? 3.953 3.315 -7.825 1.00 66.25 188 ALA A O 1
ATOM 1518 N N . GLY A 1 189 ? 4.769 2.466 -5.911 1.00 71.81 189 GLY A N 1
ATOM 1519 C CA . GLY A 1 189 ? 6.093 3.076 -5.999 1.00 71.81 189 GLY A CA 1
ATOM 1520 C C . GLY A 1 189 ? 6.808 2.679 -7.284 1.00 71.81 189 GLY A C 1
ATOM 1521 O O . GLY A 1 189 ? 7.238 3.545 -8.050 1.00 71.81 189 GLY A O 1
ATOM 1522 N N . PHE A 1 190 ? 6.836 1.383 -7.593 1.00 91.75 190 PHE A N 1
ATOM 1523 C CA . PHE A 1 190 ? 7.414 0.897 -8.841 1.00 91.75 190 PHE A CA 1
ATOM 1524 C C . PHE A 1 190 ? 6.660 1.398 -10.079 1.00 91.75 190 PHE A C 1
ATOM 1526 O O . PHE A 1 190 ? 7.289 1.857 -11.033 1.00 91.75 190 PHE A O 1
ATOM 1533 N N . SER A 1 191 ? 5.324 1.398 -10.047 1.00 83.50 191 SER A N 1
ATOM 1534 C CA . SER A 1 191 ? 4.503 1.905 -11.156 1.00 83.50 191 SER A CA 1
ATOM 1535 C C . SER A 1 191 ? 4.774 3.385 -11.456 1.00 83.50 191 SER A C 1
ATOM 1537 O O . SER A 1 191 ? 4.877 3.778 -12.619 1.00 83.50 191 SER A O 1
ATOM 1539 N N . ASN A 1 192 ? 4.946 4.208 -10.419 1.00 76.19 192 ASN A N 1
ATOM 1540 C CA . ASN A 1 192 ? 5.258 5.633 -10.557 1.00 76.19 192 ASN A CA 1
ATOM 1541 C C . ASN A 1 192 ? 6.649 5.870 -11.154 1.00 76.19 192 ASN A C 1
ATOM 1543 O O . ASN A 1 192 ? 6.813 6.740 -12.012 1.00 76.19 192 ASN A O 1
ATOM 1547 N N . ILE A 1 193 ? 7.635 5.078 -10.730 1.00 81.38 193 ILE A N 1
ATOM 1548 C CA . ILE A 1 193 ? 9.005 5.138 -11.253 1.00 81.38 193 ILE A CA 1
ATOM 1549 C C . ILE A 1 193 ? 9.034 4.706 -12.723 1.00 81.38 193 ILE A C 1
ATOM 1551 O O . ILE A 1 193 ? 9.622 5.390 -13.562 1.00 81.38 193 ILE A O 1
ATOM 1555 N N . ALA A 1 194 ? 8.341 3.618 -13.062 1.00 85.31 194 ALA A N 1
ATOM 1556 C CA . ALA A 1 194 ? 8.219 3.134 -14.433 1.00 85.31 194 ALA A CA 1
ATOM 1557 C C . ALA A 1 194 ? 7.602 4.186 -15.373 1.00 85.31 194 ALA A C 1
ATOM 1559 O O . ALA A 1 194 ? 8.062 4.343 -16.507 1.00 85.31 194 ALA A O 1
ATOM 1560 N N . ALA A 1 195 ? 6.613 4.942 -14.886 1.00 78.00 195 ALA A N 1
ATOM 1561 C CA . ALA A 1 195 ? 5.891 5.965 -15.640 1.00 78.00 195 ALA A CA 1
ATOM 1562 C C . ALA A 1 195 ? 6.610 7.329 -15.763 1.00 78.00 195 ALA A C 1
ATOM 1564 O O . ALA A 1 195 ? 6.030 8.244 -16.338 1.00 78.00 195 ALA A O 1
ATOM 1565 N N . GLU A 1 196 ? 7.833 7.496 -15.235 1.00 66.06 196 GLU A N 1
ATOM 1566 C CA . GLU A 1 196 ? 8.606 8.763 -15.286 1.00 66.06 196 GLU A CA 1
ATOM 1567 C C . GLU A 1 196 ? 7.876 9.976 -14.678 1.00 66.06 196 GLU A C 1
ATOM 1569 O O . GLU A 1 196 ? 8.217 11.124 -14.956 1.00 66.06 196 GLU A O 1
ATOM 1574 N N . LYS A 1 197 ? 6.910 9.759 -13.774 1.00 53.72 197 LYS A N 1
ATOM 1575 C CA . LYS A 1 197 ? 6.118 10.837 -13.149 1.00 53.72 197 LYS A CA 1
ATOM 1576 C C . LYS A 1 197 ? 6.911 11.737 -12.177 1.00 53.72 197 LYS A C 1
ATOM 1578 O O . LYS A 1 197 ? 6.307 12.550 -11.490 1.00 53.72 197 LYS A O 1
ATOM 1583 N N . ASN A 1 198 ? 8.244 11.617 -12.144 1.00 42.31 198 ASN A N 1
ATOM 1584 C CA . ASN A 1 198 ? 9.162 12.414 -11.319 1.00 42.31 198 ASN A CA 1
ATOM 1585 C C . ASN A 1 198 ? 10.277 13.128 -12.117 1.00 42.31 198 ASN A C 1
ATOM 1587 O O . ASN A 1 198 ? 11.195 13.676 -11.510 1.00 42.31 198 ASN A O 1
ATOM 1591 N N . SER A 1 199 ? 10.227 13.164 -13.451 1.00 34.94 199 SER A N 1
ATOM 1592 C CA . SER A 1 199 ? 11.311 13.741 -14.264 1.00 34.94 199 SER A CA 1
ATOM 1593 C C . SER A 1 199 ? 10.988 15.155 -14.758 1.00 34.94 199 SER A C 1
ATOM 1595 O O . SER A 1 199 ? 10.740 15.336 -15.944 1.00 34.94 199 SER A O 1
ATOM 1597 N N . SER A 1 200 ? 10.950 16.141 -13.849 1.00 29.75 200 SER A N 1
ATOM 1598 C CA . SER A 1 200 ? 11.205 17.586 -14.083 1.00 29.75 200 SER A CA 1
ATOM 1599 C C . SER A 1 200 ? 10.926 18.395 -12.810 1.00 29.75 200 SER A C 1
ATOM 1601 O O . SER A 1 200 ? 9.953 19.140 -12.738 1.00 29.75 200 SER A O 1
ATOM 1603 N N . ALA A 1 201 ? 11.771 18.258 -11.789 1.00 29.16 201 ALA A N 1
ATOM 1604 C CA . ALA A 1 201 ? 11.905 19.292 -10.770 1.00 29.16 201 ALA A CA 1
ATOM 1605 C C . ALA A 1 201 ? 13.272 19.194 -10.073 1.00 29.16 201 ALA A C 1
ATOM 1607 O O . ALA A 1 201 ? 13.714 18.116 -9.686 1.00 29.16 201 ALA A O 1
ATOM 1608 N N . SER A 1 202 ? 13.910 20.362 -9.969 1.00 25.00 202 SER A N 1
ATOM 1609 C CA . SER A 1 202 ? 15.117 20.735 -9.215 1.00 25.00 202 SER A CA 1
ATOM 1610 C C . SER A 1 202 ? 15.322 19.959 -7.890 1.00 25.00 202 SER A C 1
ATOM 1612 O O . SER A 1 202 ? 14.329 19.520 -7.307 1.00 25.00 202 SER A O 1
ATOM 1614 N N . PRO A 1 203 ? 16.555 19.839 -7.337 1.00 35.12 203 PRO A N 1
ATOM 1615 C CA . PRO A 1 203 ? 16.876 19.007 -6.161 1.00 35.12 203 PRO A CA 1
ATOM 1616 C C . PRO A 1 203 ? 16.147 19.350 -4.845 1.00 35.12 203 PRO A C 1
ATOM 1618 O O . PRO A 1 203 ? 16.405 18.710 -3.833 1.00 35.12 203 PRO A O 1
ATOM 1621 N N . ASN A 1 204 ? 15.211 20.304 -4.854 1.00 28.36 204 ASN A N 1
ATOM 1622 C CA . ASN A 1 204 ? 14.284 20.612 -3.760 1.00 28.36 204 ASN A CA 1
ATOM 1623 C C . ASN A 1 204 ? 12.826 20.184 -4.026 1.00 28.36 204 ASN A C 1
ATOM 1625 O O . ASN A 1 204 ? 11.907 20.609 -3.327 1.00 28.36 204 ASN A O 1
ATOM 1629 N N . SER A 1 205 ? 12.587 19.311 -5.004 1.00 28.53 205 SER A N 1
ATOM 1630 C CA . SER A 1 205 ? 11.295 18.652 -5.180 1.00 28.53 205 SER A CA 1
ATOM 1631 C C . SER A 1 205 ? 11.192 17.420 -4.289 1.00 28.53 205 SER A C 1
ATOM 1633 O O . SER A 1 205 ? 11.816 16.387 -4.529 1.00 28.53 205 SER A O 1
ATOM 1635 N N . THR A 1 206 ? 10.373 17.543 -3.250 1.00 31.52 206 THR A N 1
ATOM 1636 C CA . THR A 1 206 ? 9.964 16.476 -2.337 1.00 31.52 206 THR A CA 1
ATOM 1637 C C . THR A 1 206 ? 9.433 15.277 -3.132 1.00 31.52 206 THR A C 1
ATOM 1639 O O . THR A 1 206 ? 8.335 15.335 -3.683 1.00 31.52 206 THR A O 1
ATOM 1642 N N . LEU A 1 207 ? 10.192 14.169 -3.170 1.00 32.75 207 LEU A N 1
ATOM 1643 C CA . LEU A 1 207 ? 9.617 12.848 -3.447 1.00 32.75 207 LEU A CA 1
ATOM 1644 C C . LEU A 1 207 ? 8.365 12.690 -2.575 1.00 32.75 207 LEU A C 1
ATOM 1646 O O . LEU A 1 207 ? 8.417 13.032 -1.394 1.00 32.75 207 LEU A O 1
ATOM 1650 N N . GLY A 1 208 ? 7.273 12.229 -3.195 1.00 43.19 208 GLY A N 1
ATOM 1651 C CA . GLY A 1 208 ? 5.916 12.137 -2.652 1.00 43.19 208 GLY A CA 1
ATOM 1652 C C . GLY A 1 208 ? 5.850 12.077 -1.131 1.00 43.19 208 GLY A C 1
ATOM 1653 O O . GLY A 1 208 ? 6.042 11.025 -0.535 1.00 43.19 208 GLY A O 1
ATOM 1654 N N . GLN A 1 209 ? 5.584 13.229 -0.518 1.00 43.94 209 GLN A N 1
ATOM 1655 C CA . GLN A 1 209 ? 5.276 13.293 0.903 1.00 43.94 209 GLN A CA 1
ATOM 1656 C C . GLN A 1 209 ? 3.968 12.522 1.087 1.00 43.94 209 GLN A C 1
ATOM 1658 O O . GLN A 1 209 ? 2.947 12.924 0.525 1.00 43.94 209 GLN A O 1
ATOM 1663 N N . GLU A 1 210 ? 4.040 11.400 1.794 1.00 54.53 210 GLU A N 1
ATOM 1664 C CA . GLU A 1 210 ? 2.885 10.620 2.211 1.00 54.53 210 GLU A CA 1
ATOM 1665 C C . GLU A 1 210 ? 1.888 11.549 2.920 1.00 54.53 210 GLU A C 1
ATOM 1667 O O . GLU A 1 210 ? 2.235 12.184 3.917 1.00 54.53 210 GLU A O 1
ATOM 1672 N N . LEU A 1 211 ? 0.701 11.748 2.333 1.00 71.81 211 LEU A N 1
ATOM 1673 C CA . LEU A 1 211 ? -0.288 12.689 2.877 1.00 71.81 211 LEU A CA 1
ATOM 1674 C C . LEU A 1 211 ? -1.105 12.019 3.977 1.00 71.81 211 LEU A C 1
ATOM 1676 O O . LEU A 1 211 ? -1.407 12.648 4.988 1.00 71.81 211 LEU A O 1
ATOM 1680 N N . VAL A 1 212 ? -1.455 10.750 3.766 1.00 79.12 212 VAL A N 1
ATOM 1681 C CA . VAL A 1 212 ? -2.156 9.910 4.733 1.00 79.12 212 VAL A CA 1
ATOM 1682 C C . VAL A 1 212 ? -1.187 8.855 5.267 1.00 79.12 212 VAL A C 1
ATOM 1684 O O . VAL A 1 212 ? -0.700 8.060 4.466 1.00 79.12 212 VAL A O 1
ATOM 1687 N N . PRO A 1 213 ? -0.926 8.809 6.586 1.00 75.81 213 PRO A N 1
ATOM 1688 C CA . PRO A 1 213 ? -0.068 7.797 7.203 1.00 75.81 213 PRO A CA 1
ATOM 1689 C C . PRO A 1 213 ? -0.433 6.355 6.803 1.00 75.81 213 PRO A C 1
ATOM 1691 O O . PRO A 1 213 ? -1.629 6.050 6.742 1.00 75.81 213 PRO A O 1
ATOM 1694 N N . PRO A 1 214 ? 0.536 5.431 6.640 1.00 70.94 214 PRO A N 1
ATOM 1695 C CA . PRO A 1 214 ? 0.261 4.089 6.117 1.00 70.94 214 PRO A CA 1
ATOM 1696 C C . PRO A 1 214 ? -0.686 3.303 7.023 1.00 70.94 214 PRO A C 1
ATOM 1698 O O . PRO A 1 214 ? -1.543 2.566 6.551 1.00 70.94 214 PRO A O 1
ATOM 1701 N N . VAL A 1 215 ? -0.591 3.524 8.340 1.00 75.50 215 VAL A N 1
ATOM 1702 C CA . VAL A 1 215 ? -1.462 2.888 9.338 1.00 75.50 215 VAL A CA 1
ATOM 1703 C C . VAL A 1 215 ? -2.947 3.147 9.067 1.00 75.50 215 VAL A C 1
ATOM 1705 O O . VAL A 1 215 ? -3.776 2.293 9.364 1.00 75.50 215 VAL A O 1
ATOM 1708 N N . LEU A 1 216 ? -3.287 4.288 8.459 1.00 80.25 216 LEU A N 1
ATOM 1709 C CA . LEU A 1 216 ? -4.657 4.638 8.100 1.00 80.25 216 LEU A CA 1
ATOM 1710 C C . LEU A 1 216 ? -5.100 4.018 6.770 1.00 80.25 216 LEU A C 1
ATOM 1712 O O . LEU A 1 216 ? -6.305 3.839 6.604 1.00 80.25 216 LEU A O 1
ATOM 1716 N N . GLN A 1 217 ? -4.176 3.687 5.857 1.00 82.06 217 GLN A N 1
ATOM 1717 C CA . GLN A 1 217 ? -4.431 3.289 4.462 1.00 82.06 217 GLN A CA 1
ATOM 1718 C C . GLN A 1 217 ? -5.021 1.875 4.316 1.00 82.06 217 GLN A C 1
ATOM 1720 O O . GLN A 1 217 ? -4.436 0.977 3.717 1.00 82.06 217 GLN A O 1
ATOM 1725 N N . HIS A 1 218 ? -6.221 1.684 4.851 1.00 77.06 218 HIS A N 1
ATOM 1726 C CA . HIS A 1 218 ? -6.987 0.446 4.797 1.00 77.06 218 HIS A CA 1
ATOM 1727 C C . HIS A 1 218 ? -8.471 0.758 4.589 1.00 77.06 218 HIS A C 1
ATOM 1729 O O . HIS A 1 218 ? -8.901 1.908 4.714 1.00 77.06 218 HIS A O 1
ATOM 1735 N N . THR A 1 219 ? -9.266 -0.276 4.308 1.00 90.56 219 THR A N 1
ATOM 1736 C CA . THR A 1 219 ? -10.718 -0.215 4.500 1.00 90.56 219 THR A CA 1
ATOM 1737 C C . THR A 1 219 ? -11.045 -0.591 5.938 1.00 90.56 219 THR A C 1
ATOM 1739 O O . THR A 1 219 ? -10.738 -1.690 6.393 1.00 90.56 219 THR A O 1
ATOM 1742 N N . TRP A 1 220 ? -11.709 0.326 6.621 1.00 97.06 220 TRP A N 1
ATOM 1743 C CA . TRP A 1 220 ? -12.175 0.219 7.989 1.00 97.06 220 TRP A CA 1
ATOM 1744 C C . TRP A 1 220 ? -13.691 0.055 8.012 1.00 97.06 220 TRP A C 1
ATOM 1746 O O . TRP A 1 220 ? -14.399 0.672 7.212 1.00 97.06 220 TRP A O 1
ATOM 1756 N N . TYR A 1 221 ? -14.191 -0.766 8.929 1.00 97.75 221 TYR A N 1
ATOM 1757 C CA . TYR A 1 221 ? -15.582 -1.202 9.002 1.00 97.75 221 TYR A CA 1
ATOM 1758 C C . TYR A 1 221 ? -16.201 -0.804 10.341 1.00 97.75 221 TYR A C 1
ATOM 1760 O O . TYR A 1 221 ? -15.575 -0.975 11.384 1.00 97.75 221 TYR A O 1
ATOM 1768 N N . HIS A 1 222 ? -17.436 -0.319 10.311 1.00 96.75 222 HIS A N 1
ATOM 1769 C CA . HIS A 1 222 ? -18.211 0.056 11.492 1.00 96.75 222 HIS A CA 1
ATOM 1770 C C . HIS A 1 222 ? -19.675 -0.321 11.277 1.00 96.75 222 HIS A C 1
ATOM 1772 O O . HIS A 1 222 ? -20.205 -0.114 10.187 1.00 96.75 222 HIS A O 1
ATOM 1778 N N . TYR A 1 223 ? -20.334 -0.846 12.303 1.00 96.00 223 TYR A N 1
ATOM 1779 C CA . TYR A 1 223 ? -21.787 -0.984 12.314 1.00 96.00 223 TYR A CA 1
ATOM 1780 C C . TYR A 1 223 ? -22.375 0.096 13.206 1.00 96.00 223 TYR A C 1
ATOM 1782 O O . TYR A 1 223 ? -21.960 0.211 14.354 1.00 96.00 223 TYR A O 1
ATOM 1790 N N . ASP A 1 224 ? -23.336 0.854 12.682 1.00 90.75 224 ASP A N 1
ATOM 1791 C CA . ASP A 1 224 ? -24.077 1.804 13.509 1.00 90.75 224 ASP A CA 1
ATOM 1792 C C . ASP A 1 224 ? -25.132 1.102 14.383 1.00 90.75 224 ASP A C 1
ATOM 1794 O O . ASP A 1 224 ? -25.353 -0.111 14.290 1.00 90.75 224 ASP A O 1
ATOM 1798 N N . GLU A 1 225 ? -25.820 1.877 15.221 1.00 87.31 225 GLU A N 1
ATOM 1799 C CA . GLU A 1 225 ? -26.856 1.389 16.143 1.00 87.31 225 GLU A CA 1
ATOM 1800 C C . GLU A 1 225 ? -28.007 0.647 15.441 1.00 87.31 225 GLU A C 1
ATOM 1802 O O . GLU A 1 225 ? -28.662 -0.207 16.041 1.00 87.31 225 GLU A O 1
ATOM 1807 N N . LYS A 1 226 ? -28.254 0.939 14.157 1.00 89.19 226 LYS A N 1
ATOM 1808 C CA . LYS A 1 226 ? -29.289 0.283 13.342 1.00 89.19 226 LYS A CA 1
ATOM 1809 C C . LYS A 1 226 ? -28.781 -1.000 12.685 1.00 89.19 226 LYS A C 1
ATOM 1811 O O . LYS A 1 226 ? -29.536 -1.664 11.977 1.00 89.19 226 LYS A O 1
ATOM 1816 N N . GLY A 1 227 ? -27.517 -1.359 12.904 1.00 90.75 227 GLY A N 1
ATOM 1817 C CA . GLY A 1 227 ? -26.870 -2.499 12.270 1.00 90.75 227 GLY A CA 1
ATOM 1818 C C . GLY A 1 227 ? -26.529 -2.255 10.803 1.00 90.75 227 GLY A C 1
ATOM 1819 O O . GLY A 1 227 ? -26.333 -3.220 10.063 1.00 90.75 227 GLY A O 1
ATOM 1820 N N . ILE A 1 228 ? -26.439 -0.998 10.361 1.00 93.62 228 ILE A N 1
ATOM 1821 C CA . ILE A 1 228 ? -26.024 -0.669 8.998 1.00 93.62 228 ILE A CA 1
ATOM 1822 C C . ILE A 1 228 ? -24.496 -0.624 8.938 1.00 93.62 228 ILE A C 1
ATOM 1824 O O . ILE A 1 228 ? -23.833 0.023 9.750 1.00 93.62 228 ILE A O 1
ATOM 1828 N N . LEU A 1 229 ? -23.930 -1.321 7.948 1.00 94.69 229 LEU A N 1
ATOM 1829 C CA . LEU A 1 229 ? -22.491 -1.336 7.709 1.00 94.69 229 LEU A CA 1
ATOM 1830 C C . LEU A 1 229 ? -22.038 -0.033 7.040 1.00 94.69 229 LEU A C 1
ATOM 1832 O O . LEU A 1 229 ? -22.386 0.255 5.894 1.00 94.69 229 LEU A O 1
ATOM 1836 N N . ASN A 1 230 ? -21.175 0.695 7.734 1.00 95.69 230 ASN A N 1
ATOM 1837 C CA . ASN A 1 230 ? -20.461 1.866 7.257 1.00 95.69 230 ASN A CA 1
ATOM 1838 C C . ASN A 1 230 ? -18.987 1.497 6.999 1.00 95.69 230 ASN A C 1
ATOM 1840 O O . ASN A 1 230 ? -18.409 0.648 7.687 1.00 95.69 230 ASN A O 1
ATOM 1844 N N . LYS A 1 231 ? -18.368 2.117 5.989 1.00 96.38 231 LYS A N 1
ATOM 1845 C CA . LYS A 1 231 ? -16.958 1.886 5.637 1.00 96.38 231 LYS A CA 1
ATOM 1846 C C . LYS A 1 231 ? -16.212 3.191 5.434 1.00 96.38 231 LYS A C 1
ATOM 1848 O O . LYS A 1 231 ? -16.748 4.134 4.856 1.00 96.38 231 LYS A O 1
ATOM 1853 N N . VAL A 1 232 ? -14.942 3.193 5.807 1.00 95.88 232 VAL A N 1
ATOM 1854 C CA . VAL A 1 232 ? -14.001 4.273 5.514 1.00 95.88 232 VAL A CA 1
ATOM 1855 C C . VAL A 1 232 ? -12.762 3.664 4.877 1.00 95.88 232 VAL A C 1
ATOM 1857 O O . VAL A 1 232 ? -12.156 2.774 5.454 1.00 95.88 232 VAL A O 1
ATOM 1860 N N . THR A 1 233 ? -12.384 4.102 3.680 1.00 90.19 233 THR A N 1
ATOM 1861 C CA . THR A 1 233 ? -11.177 3.630 2.991 1.00 90.19 233 THR A CA 1
ATOM 1862 C C . THR A 1 233 ? -10.237 4.786 2.736 1.00 90.19 233 THR A C 1
ATOM 1864 O O . THR A 1 233 ? -10.604 5.744 2.056 1.00 90.19 233 THR A O 1
ATOM 1867 N N . PHE A 1 234 ? -9.017 4.670 3.243 1.00 84.44 234 PHE A N 1
ATOM 1868 C CA . PHE A 1 234 ? -7.950 5.609 2.940 1.00 84.44 234 PHE A CA 1
ATOM 1869 C C . PHE A 1 234 ? -6.994 5.028 1.906 1.00 84.44 234 PHE A C 1
ATOM 1871 O O . PHE A 1 234 ? -6.599 3.868 1.979 1.00 84.44 234 PHE A O 1
ATOM 1878 N N . THR A 1 235 ? -6.563 5.880 0.987 1.00 78.88 235 THR A N 1
ATOM 1879 C CA . THR A 1 235 ? -5.293 5.714 0.275 1.00 78.88 235 THR A CA 1
ATOM 1880 C C . THR A 1 235 ? -4.372 6.863 0.668 1.00 78.88 235 THR A C 1
ATOM 1882 O O . THR A 1 235 ? -4.801 7.787 1.360 1.00 78.88 235 THR A O 1
ATOM 1885 N N . ASN A 1 236 ? -3.139 6.877 0.162 1.00 75.25 236 ASN A N 1
ATOM 1886 C CA . ASN A 1 236 ? -2.201 7.981 0.369 1.00 75.25 236 ASN A CA 1
ATOM 1887 C C . ASN A 1 236 ? -2.813 9.376 0.127 1.00 75.25 236 ASN A C 1
ATOM 1889 O O . ASN A 1 236 ? -2.387 10.340 0.743 1.00 75.25 236 ASN A O 1
ATOM 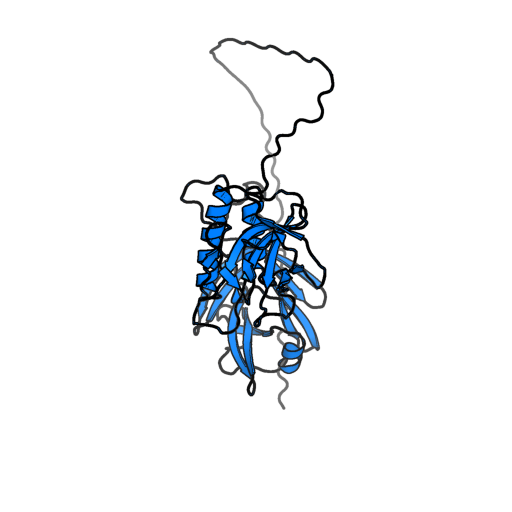1893 N N . ASN A 1 237 ? -3.794 9.529 -0.767 1.00 77.81 237 ASN A N 1
ATOM 1894 C CA . ASN A 1 237 ? -4.364 10.838 -1.095 1.00 77.81 237 ASN A CA 1
ATOM 1895 C C . ASN A 1 237 ? -5.884 10.846 -1.304 1.00 77.81 237 ASN A C 1
ATOM 1897 O O . ASN A 1 237 ? -6.409 11.827 -1.838 1.00 77.81 237 ASN A O 1
ATOM 1901 N N . THR A 1 238 ? -6.595 9.791 -0.910 1.00 78.19 238 THR A N 1
ATOM 1902 C CA . THR A 1 238 ? -8.058 9.745 -1.008 1.00 78.19 238 THR A CA 1
ATOM 1903 C C . THR A 1 238 ? -8.693 9.195 0.254 1.00 78.19 238 THR A C 1
ATOM 1905 O O . THR A 1 238 ? -8.094 8.398 0.972 1.00 78.19 238 THR A O 1
ATOM 1908 N N . LEU A 1 239 ? -9.923 9.634 0.493 1.00 92.62 239 LEU A N 1
ATOM 1909 C CA . LEU A 1 239 ? -10.811 9.137 1.528 1.00 92.62 239 LEU A CA 1
ATOM 1910 C C . LEU A 1 239 ? -12.142 8.772 0.871 1.00 92.62 239 LEU A C 1
ATOM 1912 O O . LEU A 1 239 ? -12.850 9.647 0.370 1.00 92.62 239 LEU A O 1
ATOM 1916 N N . VAL A 1 240 ? -12.480 7.487 0.865 1.00 86.94 240 VAL A N 1
ATOM 1917 C CA . VAL A 1 240 ? -13.776 6.979 0.407 1.00 86.94 240 VAL A CA 1
ATOM 1918 C C . VAL A 1 240 ? -14.610 6.613 1.624 1.00 86.94 240 VAL A C 1
ATOM 1920 O O . VAL A 1 240 ? -14.190 5.789 2.431 1.00 86.94 240 VAL A O 1
ATOM 1923 N N . ILE A 1 241 ? -15.791 7.205 1.753 1.00 92.19 241 ILE A N 1
ATOM 1924 C CA . ILE A 1 241 ? -16.727 6.915 2.843 1.00 92.19 241 ILE A CA 1
ATOM 1925 C C . ILE A 1 241 ? -17.971 6.292 2.231 1.00 92.19 241 ILE A C 1
ATOM 1927 O O . ILE A 1 241 ? -18.554 6.861 1.309 1.00 92.19 241 ILE A O 1
ATOM 1931 N N . ILE A 1 242 ? -18.380 5.142 2.753 1.00 90.56 242 ILE A N 1
ATOM 1932 C CA . ILE A 1 242 ? -19.673 4.528 2.463 1.00 90.56 242 ILE A CA 1
ATOM 1933 C C . ILE A 1 242 ? -20.496 4.625 3.737 1.00 90.56 242 ILE A C 1
ATOM 1935 O O . ILE A 1 242 ? -20.149 3.994 4.735 1.00 90.56 242 ILE A O 1
ATOM 1939 N N . SER A 1 243 ? -21.573 5.404 3.697 1.00 89.75 243 SER A N 1
ATOM 1940 C CA . SER A 1 243 ? -22.507 5.527 4.811 1.00 89.75 243 SER A CA 1
ATOM 1941 C C . SER A 1 243 ? -23.940 5.377 4.332 1.00 89.75 243 SER A C 1
ATOM 1943 O O . SER A 1 243 ? -24.314 5.953 3.312 1.00 89.75 243 SER A O 1
ATOM 1945 N N . ASN A 1 244 ? -24.730 4.557 5.032 1.00 87.31 244 ASN A N 1
ATOM 1946 C CA . ASN A 1 244 ? -26.111 4.233 4.651 1.00 87.31 244 ASN A CA 1
ATOM 1947 C C . ASN A 1 244 ? -26.261 3.814 3.174 1.00 87.31 244 ASN A C 1
ATOM 1949 O O . ASN A 1 244 ? -27.209 4.199 2.496 1.00 87.31 244 ASN A O 1
ATOM 1953 N N . GLY A 1 245 ? -25.286 3.060 2.654 1.00 82.75 245 GLY A N 1
ATOM 1954 C CA . GLY A 1 245 ? -25.253 2.613 1.256 1.00 82.75 245 GLY A CA 1
ATOM 1955 C C . GLY A 1 245 ? -24.831 3.676 0.232 1.00 82.75 245 GLY A C 1
ATOM 1956 O O . GLY A 1 245 ? -24.667 3.348 -0.940 1.00 82.75 245 GLY A O 1
ATOM 1957 N N . VAL A 1 246 ? -24.600 4.925 0.647 1.00 86.38 246 VAL A N 1
ATOM 1958 C CA . VAL A 1 246 ? -24.151 6.017 -0.224 1.00 86.38 246 VAL A CA 1
ATOM 1959 C C . VAL A 1 246 ? -22.635 6.158 -0.147 1.00 86.38 246 VAL A C 1
ATOM 1961 O O . VAL A 1 246 ? -22.067 6.299 0.936 1.00 86.38 246 VAL A O 1
ATOM 1964 N N . GLN A 1 247 ? -21.975 6.146 -1.305 1.00 90.50 247 GLN A N 1
ATOM 1965 C CA . GLN A 1 247 ? -20.533 6.352 -1.414 1.00 90.50 247 GLN A CA 1
ATOM 1966 C C . GLN A 1 247 ? -20.199 7.824 -1.687 1.00 90.50 247 GLN A C 1
ATOM 1968 O O . GLN A 1 247 ? -20.780 8.453 -2.568 1.00 90.50 247 GLN A O 1
ATOM 1973 N N . SER A 1 248 ? -19.184 8.341 -0.998 1.00 80.56 248 SER A N 1
ATOM 1974 C CA . SER A 1 248 ? -18.523 9.611 -1.302 1.00 80.56 248 SER A CA 1
ATOM 1975 C C . SER A 1 248 ? -17.016 9.403 -1.449 1.00 80.56 248 SER A C 1
ATOM 1977 O O . SER A 1 248 ? -16.419 8.597 -0.736 1.00 80.56 248 SER A O 1
ATOM 1979 N N . THR A 1 249 ? -16.390 10.120 -2.382 1.00 82.19 249 THR A N 1
ATOM 1980 C CA . THR A 1 249 ? -14.943 10.064 -2.626 1.00 82.19 249 THR A CA 1
ATOM 1981 C C . THR A 1 249 ? -14.353 11.456 -2.488 1.00 82.19 249 THR A C 1
ATOM 1983 O O . THR A 1 249 ? -14.756 12.375 -3.199 1.00 82.19 249 THR A O 1
ATOM 1986 N N . ASN A 1 250 ? -13.373 11.589 -1.598 1.00 87.75 250 ASN A N 1
ATOM 1987 C CA . ASN A 1 250 ? -12.681 12.832 -1.306 1.00 87.75 250 ASN A CA 1
ATOM 1988 C C . ASN A 1 250 ? -11.189 12.735 -1.634 1.00 87.75 250 ASN A C 1
ATOM 1990 O O . ASN A 1 250 ? -10.572 11.682 -1.468 1.00 87.75 250 ASN A O 1
ATOM 1994 N N . TYR A 1 251 ? -10.597 13.853 -2.045 1.00 80.25 251 TYR A N 1
ATOM 1995 C CA . TYR A 1 251 ? -9.186 13.970 -2.401 1.00 80.25 251 TYR A CA 1
ATOM 1996 C C . TYR A 1 251 ? -8.440 14.800 -1.364 1.00 80.25 251 TYR A C 1
ATOM 1998 O O . TYR A 1 251 ? -8.743 15.971 -1.151 1.00 80.25 251 TYR A O 1
ATOM 2006 N N . ILE A 1 252 ? -7.432 14.205 -0.740 1.00 85.94 252 ILE A N 1
ATOM 2007 C CA . ILE A 1 252 ? -6.635 14.842 0.303 1.00 85.94 252 ILE A CA 1
ATOM 2008 C C . ILE A 1 252 ? -5.497 15.635 -0.349 1.00 85.94 252 ILE A C 1
ATOM 2010 O O . ILE A 1 252 ? -4.836 15.186 -1.296 1.00 85.94 252 ILE A O 1
ATOM 2014 N N . ARG A 1 253 ? -5.301 16.860 0.135 1.00 82.38 253 ARG A N 1
ATOM 2015 C CA . ARG A 1 253 ? -4.317 17.832 -0.344 1.00 82.38 253 ARG A CA 1
ATOM 2016 C C . ARG A 1 253 ? -3.596 18.463 0.843 1.00 82.38 253 ARG A C 1
ATOM 2018 O O . ARG A 1 253 ? -4.158 18.626 1.927 1.00 82.38 253 ARG A O 1
ATOM 2025 N N . LYS A 1 254 ? -2.339 18.859 0.633 1.00 78.25 254 LYS A N 1
ATOM 2026 C CA . LYS A 1 254 ? -1.627 19.697 1.607 1.00 78.25 254 LYS A CA 1
ATOM 2027 C C . LYS A 1 254 ? -2.250 21.082 1.634 1.00 78.25 254 LYS A C 1
ATOM 2029 O O . LYS A 1 254 ? -2.641 21.604 0.595 1.00 78.25 254 LYS A O 1
ATOM 2034 N N . ASN A 1 255 ? -2.216 21.716 2.800 1.00 69.38 255 ASN A N 1
ATOM 2035 C CA . ASN A 1 255 ? -2.660 23.098 2.953 1.00 69.38 255 ASN A CA 1
ATOM 2036 C C . ASN A 1 255 ? -1.857 24.092 2.085 1.00 69.38 255 ASN A C 1
ATOM 2038 O O . ASN A 1 255 ? -2.359 25.143 1.717 1.00 69.38 255 ASN A O 1
ATOM 2042 N N . SER A 1 256 ? -0.615 23.750 1.726 1.00 64.06 256 SER A N 1
ATOM 2043 C CA . SER A 1 256 ? 0.246 24.548 0.844 1.00 64.06 256 SER A CA 1
ATOM 2044 C C . SER A 1 256 ? -0.020 24.352 -0.654 1.00 64.06 256 SER A C 1
ATOM 2046 O O . SER A 1 256 ? 0.687 24.937 -1.477 1.00 64.06 256 SER A O 1
ATOM 2048 N N . TYR A 1 257 ? -0.990 23.513 -1.030 1.00 58.00 257 TYR A N 1
ATOM 2049 C CA . TYR A 1 257 ? -1.317 23.275 -2.431 1.00 58.00 257 TYR A CA 1
ATOM 2050 C C . TYR A 1 257 ? -1.878 24.555 -3.067 1.00 58.00 257 TYR A C 1
ATOM 2052 O O . TYR A 1 257 ? -2.889 25.092 -2.617 1.00 58.00 257 TYR A O 1
ATOM 2060 N N . LYS A 1 258 ? -1.203 25.045 -4.114 1.00 59.81 258 LYS A N 1
ATOM 2061 C CA . LYS A 1 258 ? -1.631 26.210 -4.893 1.00 59.81 258 LYS A CA 1
ATOM 2062 C C . LYS A 1 258 ? -2.492 25.737 -6.055 1.00 59.81 258 LYS A C 1
ATOM 2064 O O . LYS A 1 258 ? -2.013 25.020 -6.930 1.00 59.81 258 LYS A O 1
ATOM 2069 N N . ASP A 1 259 ? -3.756 26.122 -6.026 1.00 58.28 259 ASP A N 1
ATOM 2070 C CA . ASP A 1 259 ? -4.689 25.861 -7.112 1.00 58.28 259 ASP A CA 1
ATOM 2071 C C . ASP A 1 259 ? -4.463 26.829 -8.285 1.00 58.28 259 ASP A C 1
ATOM 2073 O O . ASP A 1 259 ? -3.975 27.945 -8.092 1.00 58.28 259 ASP A O 1
ATOM 2077 N N . SER A 1 260 ? -4.809 26.407 -9.501 1.00 52.56 260 SER A N 1
ATOM 2078 C CA . SER A 1 260 ? -4.837 27.298 -10.662 1.00 52.56 260 SER A CA 1
ATOM 2079 C C . SER A 1 260 ? -5.866 28.404 -10.420 1.00 52.56 260 SER A C 1
ATOM 2081 O O . SER A 1 260 ? -6.959 28.127 -9.932 1.00 52.56 260 SER A O 1
ATOM 2083 N N . GLU A 1 261 ? -5.529 29.654 -10.742 1.00 53.72 261 GLU A N 1
ATOM 2084 C CA . GLU A 1 261 ? -6.234 30.866 -10.281 1.00 53.72 261 GLU A CA 1
ATOM 2085 C C . GLU A 1 261 ? -7.741 30.952 -10.626 1.00 53.72 261 GLU A C 1
ATOM 2087 O O . GLU A 1 261 ? -8.435 31.829 -10.113 1.00 53.72 261 GLU A O 1
ATOM 2092 N N . ASN A 1 262 ? -8.279 30.009 -11.407 1.00 51.38 262 ASN A N 1
ATOM 2093 C CA . ASN A 1 262 ? -9.618 30.059 -11.987 1.00 51.38 262 ASN A CA 1
ATOM 2094 C C . ASN A 1 262 ? -10.687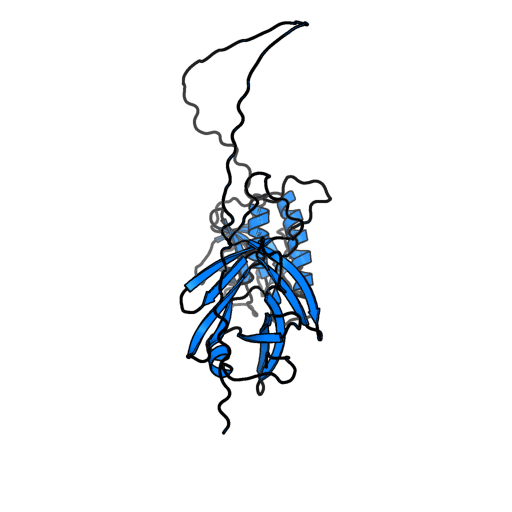 29.164 -11.323 1.00 51.38 262 ASN A C 1
ATOM 2096 O O . ASN A 1 262 ? -11.833 29.228 -11.762 1.00 51.38 262 ASN A O 1
ATOM 2100 N N . ASN A 1 263 ? -10.395 28.359 -10.285 1.00 53.81 263 ASN A N 1
ATOM 2101 C CA . ASN A 1 263 ? -11.453 27.575 -9.614 1.00 53.81 263 ASN A CA 1
ATOM 2102 C C . ASN A 1 263 ? -11.248 27.330 -8.105 1.00 53.81 263 ASN A C 1
ATOM 2104 O O . ASN A 1 263 ? -10.998 26.216 -7.668 1.00 53.81 263 ASN A O 1
ATOM 2108 N N . LYS A 1 264 ? -11.436 28.365 -7.279 1.00 61.62 264 LYS A N 1
ATOM 2109 C CA . LYS A 1 264 ? -11.165 28.318 -5.826 1.00 61.62 264 LYS A CA 1
ATOM 2110 C C . LYS A 1 264 ? -12.118 27.439 -4.994 1.00 61.62 264 LYS A C 1
ATOM 2112 O O . LYS A 1 264 ? -11.916 27.352 -3.785 1.00 61.62 264 LYS A O 1
ATOM 2117 N N . GLN A 1 265 ? -13.152 26.828 -5.585 1.00 68.69 265 GLN A N 1
ATOM 2118 C CA . GLN A 1 265 ? -14.124 26.004 -4.860 1.00 68.69 265 GLN A CA 1
ATOM 2119 C C . GLN A 1 265 ? -13.992 24.523 -5.210 1.00 68.69 265 GLN A C 1
ATOM 2121 O O . GLN A 1 265 ? -14.305 24.099 -6.318 1.00 68.69 265 GLN A O 1
ATOM 2126 N N . HIS A 1 266 ? -13.628 23.716 -4.212 1.00 76.81 266 HIS A N 1
ATOM 2127 C CA . HIS A 1 266 ? -13.563 22.258 -4.349 1.00 76.81 266 HIS A CA 1
ATOM 2128 C C . HIS A 1 266 ? -14.521 21.570 -3.380 1.00 76.81 266 HIS A C 1
ATOM 2130 O O . HIS A 1 266 ? -14.343 21.655 -2.166 1.00 76.81 266 HIS A O 1
ATOM 2136 N N . SER A 1 267 ? -15.546 20.896 -3.904 1.00 80.50 267 SER A N 1
ATOM 2137 C CA . SER A 1 267 ? -16.596 20.250 -3.098 1.00 80.50 267 SER A CA 1
ATOM 2138 C C . SER A 1 267 ? -16.171 18.917 -2.475 1.00 80.50 267 SER A C 1
ATOM 2140 O O . SER A 1 267 ? -16.748 18.504 -1.476 1.00 80.50 267 SER A O 1
ATOM 2142 N N . ASN A 1 268 ? -15.157 18.258 -3.037 1.00 81.19 268 ASN A N 1
ATOM 2143 C CA . ASN A 1 268 ? -14.669 16.945 -2.609 1.00 81.19 268 ASN A CA 1
ATOM 2144 C C . ASN A 1 268 ? -13.172 16.946 -2.267 1.00 81.19 268 ASN A C 1
ATOM 2146 O O . ASN A 1 268 ? -12.532 15.895 -2.249 1.00 81.19 268 ASN A O 1
ATOM 2150 N N . TRP A 1 269 ? -12.577 18.120 -2.053 1.00 87.75 269 TRP A N 1
ATOM 2151 C CA . TRP A 1 269 ? -11.199 18.209 -1.582 1.00 87.75 269 TRP A CA 1
ATOM 2152 C C . TRP A 1 269 ? -11.170 18.372 -0.074 1.00 87.75 269 TRP A C 1
ATOM 2154 O O . TRP A 1 269 ? -11.972 19.101 0.513 1.00 87.75 269 TRP A O 1
ATOM 2164 N N . LEU A 1 270 ? -10.189 17.721 0.536 1.00 91.31 270 LEU A N 1
ATOM 2165 C CA . LEU A 1 270 ? -9.884 17.824 1.948 1.00 91.31 270 LEU A CA 1
ATOM 2166 C C . LEU A 1 270 ? -8.481 18.388 2.102 1.00 91.31 270 LEU A C 1
ATOM 2168 O O . LEU A 1 270 ? -7.544 17.951 1.431 1.00 91.31 270 LEU A O 1
ATOM 2172 N N . ARG A 1 271 ? -8.326 19.339 3.013 1.00 88.38 271 ARG A N 1
ATOM 2173 C CA . ARG A 1 271 ? -7.013 19.769 3.483 1.00 88.38 271 ARG A CA 1
ATOM 2174 C C .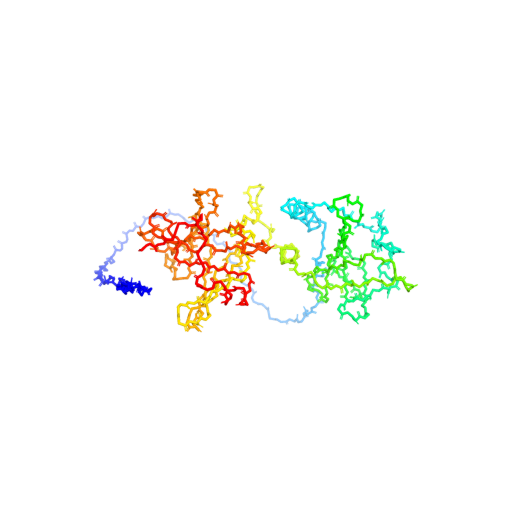 ARG A 1 271 ? -6.666 19.014 4.756 1.00 88.38 271 ARG A C 1
ATOM 2176 O O . ARG A 1 271 ? -7.521 18.843 5.627 1.00 88.38 271 ARG A O 1
ATOM 2183 N N . LEU A 1 272 ? -5.416 18.580 4.843 1.00 90.88 272 LEU A N 1
ATOM 2184 C CA . LEU A 1 272 ? -4.909 17.856 6.001 1.00 90.88 272 LEU A CA 1
ATOM 2185 C C . LEU A 1 272 ? -4.131 18.753 6.962 1.00 90.88 272 LEU A C 1
ATOM 2187 O O . LEU A 1 272 ? -3.449 19.698 6.558 1.00 90.88 272 LEU A O 1
ATOM 2191 N N . SER A 1 273 ? -4.188 18.382 8.231 1.00 88.06 273 SER A N 1
ATOM 2192 C CA . SER A 1 273 ? -3.260 18.786 9.282 1.00 88.06 273 SER A CA 1
ATOM 2193 C C . SER A 1 273 ? -3.072 17.613 10.245 1.00 88.06 273 SER A C 1
ATOM 2195 O O . SER A 1 273 ? -3.881 16.688 10.250 1.00 88.06 273 SER A O 1
ATOM 2197 N N . ASN A 1 274 ? -2.009 17.633 11.043 1.00 85.38 274 ASN A N 1
ATOM 2198 C CA . ASN A 1 274 ? -1.745 16.594 12.035 1.00 85.38 274 ASN A CA 1
ATOM 2199 C C . ASN A 1 274 ? -1.867 17.183 13.437 1.00 85.38 274 ASN A C 1
ATOM 2201 O O . ASN A 1 274 ? -1.460 18.323 13.666 1.00 85.38 274 ASN A O 1
ATOM 2205 N N . ILE A 1 275 ? -2.393 16.397 14.369 1.00 86.94 275 ILE A N 1
ATOM 2206 C CA . ILE A 1 275 ? -2.425 16.724 15.793 1.00 86.94 275 ILE A CA 1
ATOM 2207 C C . ILE A 1 275 ? -2.182 15.455 16.601 1.00 86.94 275 ILE A C 1
ATOM 2209 O O . ILE A 1 275 ? -2.642 14.385 16.218 1.00 86.94 275 ILE A O 1
ATOM 2213 N N . THR A 1 276 ? -1.479 15.564 17.720 1.00 87.31 276 THR A N 1
ATOM 2214 C CA . THR A 1 276 ? -1.308 14.452 18.657 1.00 87.31 276 THR A CA 1
ATOM 2215 C C . THR A 1 276 ? -2.063 14.780 19.937 1.00 87.31 276 THR A C 1
ATOM 2217 O O . THR A 1 276 ? -1.903 15.875 20.475 1.00 87.31 276 THR A O 1
ATOM 2220 N N . LYS A 1 277 ? -2.884 13.844 20.414 1.00 84.06 277 LYS A N 1
ATOM 2221 C CA . LYS A 1 277 ? -3.615 13.935 21.685 1.00 84.06 277 LYS A CA 1
ATOM 2222 C C . LYS A 1 277 ? -3.592 12.558 22.348 1.00 84.06 277 LYS A C 1
ATOM 2224 O O . LYS A 1 277 ? -3.789 11.562 21.659 1.00 84.06 277 LYS A O 1
ATOM 2229 N N . ASP A 1 278 ? -3.293 12.512 23.644 1.00 82.69 278 ASP A N 1
ATOM 2230 C CA . ASP A 1 278 ? -3.279 11.286 24.460 1.00 82.69 278 ASP A CA 1
ATOM 2231 C C . ASP A 1 278 ? -2.452 10.140 23.846 1.00 82.69 278 ASP A C 1
ATOM 2233 O O . ASP A 1 278 ? -2.844 8.978 23.833 1.00 82.69 278 ASP A O 1
ATOM 2237 N N . GLY A 1 279 ? -1.296 10.486 23.268 1.00 77.50 279 GLY A N 1
ATOM 2238 C CA . GLY A 1 279 ? -0.395 9.524 22.623 1.00 77.50 279 GLY A CA 1
ATOM 2239 C C . GLY A 1 279 ? -0.847 9.029 21.243 1.00 77.50 279 GLY A C 1
ATOM 2240 O O . GLY A 1 279 ? -0.108 8.286 20.600 1.00 77.50 279 GLY A O 1
ATOM 2241 N N . VAL A 1 280 ? -2.005 9.470 20.743 1.00 82.06 280 VAL A N 1
ATOM 2242 C CA . VAL A 1 280 ? -2.511 9.135 19.407 1.00 82.06 280 VAL A CA 1
ATOM 2243 C C . VAL A 1 280 ? -2.233 10.278 18.437 1.00 82.06 280 VAL A C 1
ATOM 2245 O O . VAL A 1 280 ? -2.607 11.429 18.669 1.00 82.06 280 VAL A O 1
ATOM 2248 N N . SER A 1 281 ? -1.586 9.956 17.319 1.00 85.50 281 SER A N 1
ATOM 2249 C CA . SER A 1 281 ? -1.402 10.878 16.196 1.00 85.50 281 SER A CA 1
ATOM 2250 C C . SER A 1 281 ? -2.622 10.829 15.279 1.00 85.50 281 SER A C 1
ATOM 2252 O O . SER A 1 281 ? -2.864 9.826 14.610 1.00 85.50 281 SER A O 1
ATOM 2254 N N . TYR A 1 282 ? -3.373 11.924 15.238 1.00 93.19 282 TYR A N 1
ATOM 2255 C CA . TYR A 1 282 ? -4.556 12.096 14.409 1.00 93.19 282 TYR A CA 1
ATOM 2256 C C . TYR A 1 282 ? -4.236 12.854 13.121 1.00 93.19 282 TYR A C 1
ATOM 2258 O O . TYR A 1 282 ? -3.664 13.950 13.136 1.00 93.19 282 TYR A O 1
ATOM 2266 N N . LEU A 1 283 ? -4.715 12.310 12.006 1.00 94.44 283 LEU A N 1
ATOM 2267 C CA . LEU A 1 283 ? -4.905 13.035 10.759 1.00 94.44 283 LEU A CA 1
ATOM 2268 C C . LEU A 1 283 ? -6.211 13.833 10.859 1.00 94.44 283 LEU A C 1
ATOM 2270 O O . LEU A 1 283 ? -7.300 13.261 10.850 1.00 94.44 283 LEU A O 1
ATOM 2274 N N . ASN A 1 284 ? -6.115 15.156 10.952 1.00 95.25 284 ASN A N 1
ATOM 2275 C CA . ASN A 1 284 ? -7.268 16.047 10.891 1.00 95.25 284 ASN A CA 1
ATOM 2276 C C . ASN A 1 284 ? -7.555 16.440 9.439 1.00 95.25 284 ASN A C 1
ATOM 2278 O O . ASN A 1 284 ? -6.702 17.013 8.755 1.00 95.25 284 ASN A O 1
ATOM 2282 N N . LEU A 1 285 ? -8.776 16.168 8.988 1.00 94.81 285 LEU A N 1
ATOM 2283 C CA . LEU A 1 285 ? -9.257 16.492 7.654 1.00 94.81 285 LEU A CA 1
ATOM 2284 C C . LEU A 1 285 ? -10.376 17.529 7.731 1.00 94.81 285 LEU A C 1
ATOM 2286 O O . LEU A 1 285 ? -11.366 17.360 8.444 1.00 94.81 285 LEU A O 1
ATOM 2290 N N . ARG A 1 286 ? -10.222 18.602 6.956 1.00 91.00 286 ARG A N 1
ATOM 2291 C CA . ARG A 1 286 ? -11.224 19.663 6.785 1.00 91.00 286 ARG A CA 1
ATOM 2292 C C . ARG A 1 286 ? -11.599 19.791 5.324 1.00 91.00 286 ARG A C 1
ATOM 2294 O O . ARG A 1 286 ? -10.733 19.643 4.462 1.00 91.00 286 ARG A O 1
ATOM 2301 N N . GLY A 1 287 ? -12.856 20.126 5.043 1.00 88.75 287 GLY A N 1
ATOM 2302 C CA . GLY A 1 287 ? -13.276 20.486 3.687 1.00 88.75 287 GLY A CA 1
ATOM 2303 C C . GLY A 1 287 ? -12.407 21.620 3.148 1.00 88.75 287 GLY A C 1
ATOM 2304 O O . GLY A 1 287 ? -12.062 22.529 3.899 1.00 88.75 287 GLY A O 1
ATOM 2305 N N . TRP A 1 288 ? -12.037 21.595 1.869 1.00 87.50 288 TRP A N 1
ATOM 2306 C CA . TRP A 1 288 ? -11.134 22.598 1.289 1.00 87.50 288 TRP A CA 1
ATOM 2307 C C . TRP A 1 288 ? -11.616 24.029 1.553 1.00 87.50 288 TRP A C 1
ATOM 2309 O O . TRP A 1 288 ? -10.857 24.854 2.057 1.00 87.50 288 TRP A O 1
ATOM 2319 N N . ASN A 1 289 ? -12.917 24.264 1.361 1.00 81.94 289 ASN A N 1
ATOM 2320 C CA . ASN A 1 289 ? -13.565 25.563 1.557 1.00 81.94 289 ASN A CA 1
ATOM 2321 C C . ASN A 1 289 ? -14.057 25.806 2.998 1.00 81.94 289 ASN A C 1
ATOM 2323 O O . ASN A 1 289 ? -14.732 26.797 3.258 1.00 81.94 289 ASN A O 1
ATOM 2327 N N . GLN A 1 290 ? -13.779 24.904 3.945 1.00 79.62 290 GLN A N 1
ATOM 2328 C CA . GLN A 1 290 ? -14.269 25.025 5.318 1.00 79.62 290 GLN A CA 1
ATOM 2329 C C . GLN A 1 290 ? -13.568 26.188 6.034 1.00 79.62 290 GLN A C 1
ATOM 2331 O O . GLN A 1 290 ? -12.356 26.132 6.248 1.00 79.62 290 GLN A O 1
ATOM 2336 N N . THR A 1 291 ? -14.309 27.214 6.447 1.00 75.94 291 THR A N 1
ATOM 2337 C CA . THR A 1 291 ? -13.761 28.400 7.137 1.00 75.94 291 THR A CA 1
ATOM 2338 C C . THR A 1 291 ? -13.854 28.318 8.661 1.00 75.94 291 THR A C 1
ATOM 2340 O O . THR A 1 291 ? -13.091 28.987 9.350 1.00 75.94 291 THR A O 1
ATOM 2343 N N . ALA A 1 292 ? -14.732 27.463 9.194 1.00 74.44 292 ALA A N 1
ATOM 2344 C CA . ALA A 1 292 ? -14.957 27.285 10.627 1.00 74.44 292 ALA A CA 1
ATOM 2345 C C . ALA A 1 292 ? -15.157 25.804 11.001 1.00 74.44 292 ALA A C 1
ATOM 2347 O O . ALA A 1 292 ? -15.448 24.964 10.149 1.00 74.44 292 ALA A O 1
ATOM 2348 N N . GLY A 1 293 ? -15.000 25.479 12.286 1.00 83.88 293 GLY A N 1
ATOM 2349 C CA . GLY A 1 293 ? -15.142 24.119 12.816 1.00 83.88 293 GLY A CA 1
ATOM 2350 C C . GLY A 1 293 ? -13.837 23.313 12.858 1.00 83.88 293 GLY A C 1
ATOM 2351 O O . GLY A 1 293 ? -12.822 23.678 12.260 1.00 83.88 293 GLY A O 1
ATOM 2352 N N . ALA A 1 294 ? -13.874 22.211 13.608 1.00 85.69 294 ALA A N 1
ATOM 2353 C CA . ALA A 1 294 ? -12.699 21.413 13.960 1.00 85.69 294 ALA A CA 1
ATOM 2354 C C . ALA A 1 294 ? -12.227 20.474 12.831 1.00 85.69 294 ALA A C 1
ATOM 2356 O O . ALA A 1 294 ? -11.031 20.199 12.719 1.00 85.69 294 ALA A O 1
ATOM 2357 N N . GLY A 1 295 ? -13.142 20.053 11.951 1.00 91.75 295 GLY A N 1
ATOM 2358 C CA . GLY A 1 295 ? -12.909 18.972 10.987 1.00 91.75 295 GLY A CA 1
ATOM 2359 C C . GLY A 1 295 ? -13.169 17.601 11.609 1.00 91.75 295 GLY A C 1
ATOM 2360 O O . GLY A 1 295 ? -13.741 17.518 12.696 1.00 91.75 295 GLY A O 1
ATOM 2361 N N . SER A 1 296 ? -12.725 16.554 10.921 1.00 95.19 296 SER A N 1
ATOM 2362 C CA . SER A 1 296 ? -12.780 15.172 11.402 1.00 95.19 296 SER A CA 1
ATOM 2363 C C . SER A 1 296 ? -11.374 14.644 11.636 1.00 95.19 296 SER A C 1
ATOM 2365 O O . SER A 1 296 ? -10.477 14.852 10.818 1.00 95.19 296 SER A O 1
ATOM 2367 N N . TYR A 1 297 ? -11.181 13.979 12.765 1.00 96.69 297 TYR A N 1
ATOM 2368 C CA . TYR A 1 297 ? -9.899 13.463 13.219 1.00 96.69 297 TYR A CA 1
ATOM 2369 C C . TYR A 1 297 ? -9.890 11.944 13.065 1.00 96.69 297 TYR A C 1
ATOM 2371 O O . TYR A 1 297 ? -10.807 11.269 13.526 1.00 96.69 297 TYR A O 1
ATOM 2379 N N . PHE A 1 298 ? -8.845 11.418 12.432 1.00 97.19 298 PHE A N 1
ATOM 2380 C CA . PHE A 1 298 ? -8.651 9.989 12.207 1.00 97.19 298 PHE A CA 1
ATOM 2381 C C . PHE A 1 298 ? -7.335 9.553 12.840 1.00 97.19 298 PHE A C 1
ATOM 2383 O O . PHE A 1 298 ? -6.270 9.994 12.409 1.00 97.19 298 PHE A O 1
ATOM 2390 N N . GLY A 1 299 ? -7.402 8.713 13.865 1.00 93.25 299 GLY A N 1
ATOM 2391 C CA . GLY A 1 299 ? -6.233 8.184 14.570 1.00 93.25 299 GLY A CA 1
ATOM 2392 C C . GLY A 1 299 ? -6.328 6.672 14.689 1.00 93.25 299 GLY A C 1
ATOM 2393 O O . GLY A 1 299 ? -7.427 6.142 14.799 1.00 93.25 299 GLY A O 1
ATOM 2394 N N . VAL A 1 300 ? -5.199 5.969 14.653 1.00 90.50 300 VAL A N 1
ATOM 2395 C CA . VAL A 1 300 ? -5.181 4.521 14.902 1.00 90.50 300 VAL A CA 1
ATOM 2396 C C . VAL A 1 300 ? -4.509 4.259 16.231 1.00 90.50 300 VAL A C 1
ATOM 2398 O O . VAL A 1 300 ? -3.403 4.743 16.477 1.00 90.50 300 VAL A O 1
ATOM 2401 N N . LYS A 1 301 ? -5.171 3.457 17.056 1.00 87.81 301 LYS A N 1
ATOM 2402 C CA . LYS A 1 301 ? -4.657 2.988 18.334 1.00 87.81 301 LYS A CA 1
ATOM 2403 C C . LYS A 1 301 ? -4.713 1.467 18.372 1.00 87.81 301 LYS A C 1
ATOM 2405 O O . LYS A 1 301 ? -5.576 0.868 17.740 1.00 87.81 301 LYS A O 1
ATOM 2410 N N . GLN A 1 302 ? -3.739 0.842 19.022 1.00 84.44 302 GLN A N 1
ATOM 2411 C CA . GLN A 1 302 ? -3.777 -0.600 19.242 1.00 84.44 302 GLN A CA 1
ATOM 2412 C C . GLN A 1 302 ? -4.579 -0.873 20.503 1.00 84.44 302 GLN A C 1
ATOM 2414 O O . GLN A 1 302 ? -4.284 -0.279 21.536 1.00 84.44 302 GLN A O 1
ATOM 2419 N N . GLU A 1 303 ? -5.552 -1.766 20.402 1.00 89.62 303 GLU A N 1
ATOM 2420 C CA . GLU A 1 303 ? -6.465 -2.091 21.489 1.00 89.62 303 GLU A CA 1
ATOM 2421 C C . GLU A 1 303 ? -6.555 -3.606 21.686 1.00 89.62 303 GLU A C 1
ATOM 2423 O O . GLU A 1 303 ? -6.216 -4.393 20.791 1.00 89.62 303 GLU A O 1
ATOM 2428 N N . SER A 1 304 ? -7.019 -4.019 22.865 1.00 81.94 304 SER A N 1
ATOM 2429 C CA . SER A 1 304 ? -7.242 -5.424 23.201 1.00 81.94 304 SER A CA 1
ATOM 2430 C C . SER A 1 304 ? -8.712 -5.730 23.478 1.00 81.94 304 SER A C 1
ATOM 2432 O O . SER A 1 304 ? -9.447 -4.934 24.058 1.00 81.94 304 SER A O 1
ATOM 2434 N N . TYR A 1 305 ? -9.147 -6.922 23.071 1.00 86.69 305 TYR A N 1
ATOM 2435 C CA . TYR A 1 305 ? -10.455 -7.474 23.417 1.00 86.69 305 TYR A CA 1
ATOM 2436 C C . TYR A 1 305 ? -10.333 -8.985 23.624 1.00 86.69 305 TYR A C 1
ATOM 2438 O O . TYR A 1 305 ? -10.057 -9.734 22.680 1.00 86.69 305 TYR A O 1
ATOM 2446 N N . GLY A 1 306 ? -10.496 -9.431 24.872 1.00 87.81 306 GLY A N 1
ATOM 2447 C CA . GLY A 1 306 ? -10.071 -10.773 25.279 1.00 87.81 306 GLY A CA 1
ATOM 2448 C C . GLY A 1 306 ? -8.569 -10.952 25.037 1.00 87.81 306 GLY A C 1
ATOM 2449 O O . GLY A 1 306 ? -7.783 -10.063 25.354 1.00 87.81 306 GLY A O 1
ATOM 2450 N N . ASP A 1 307 ? -8.186 -12.061 24.403 1.00 84.25 307 ASP A N 1
ATOM 2451 C CA . ASP A 1 307 ? -6.788 -12.357 24.047 1.00 84.25 307 ASP A CA 1
ATOM 2452 C C . ASP A 1 307 ? -6.360 -11.774 22.684 1.00 84.25 307 ASP A C 1
ATOM 2454 O O . ASP A 1 307 ? -5.242 -12.001 22.218 1.00 84.25 307 ASP A O 1
ATOM 2458 N N . LYS A 1 308 ? -7.253 -11.050 21.994 1.00 74.19 308 LYS A N 1
ATOM 2459 C CA . LYS A 1 308 ? -6.978 -10.461 20.677 1.00 74.19 308 LYS A CA 1
ATOM 2460 C C . LYS A 1 308 ? -6.392 -9.057 20.843 1.00 74.19 308 LYS A C 1
ATOM 2462 O O . LYS A 1 308 ? -6.904 -8.265 21.628 1.00 74.19 308 LYS A O 1
ATOM 2467 N N . PHE A 1 309 ? -5.384 -8.734 20.033 1.00 75.25 309 PHE A N 1
ATOM 2468 C CA . PHE A 1 309 ? -4.768 -7.408 19.942 1.00 75.25 309 PHE A CA 1
ATOM 2469 C C . PHE A 1 309 ? -4.804 -6.929 18.490 1.00 75.25 309 PHE A C 1
ATOM 2471 O O . PHE A 1 309 ? -4.367 -7.653 17.591 1.00 75.25 309 PHE A O 1
ATOM 2478 N N . PHE A 1 310 ? -5.374 -5.754 18.236 1.00 82.50 310 PHE A N 1
ATOM 2479 C CA . PHE A 1 310 ? -5.606 -5.269 16.874 1.00 82.50 310 PHE A CA 1
ATOM 2480 C C . PHE A 1 310 ? -5.724 -3.741 16.811 1.00 82.50 310 PHE A C 1
ATOM 2482 O O . PHE A 1 310 ? -6.069 -3.092 17.799 1.00 82.50 310 PHE A O 1
ATOM 2489 N N . PRO A 1 311 ? -5.480 -3.143 15.631 1.00 83.12 311 PRO A N 1
ATOM 2490 C CA . PRO A 1 311 ? -5.653 -1.713 15.456 1.00 83.12 311 PRO A CA 1
ATOM 2491 C C . PRO A 1 311 ? -7.137 -1.334 15.380 1.00 83.12 311 PRO A C 1
ATOM 2493 O O . PRO A 1 311 ? -7.926 -1.972 14.677 1.00 83.12 311 PRO A O 1
ATOM 2496 N N . VAL A 1 312 ? -7.485 -0.237 16.043 1.00 93.88 312 VAL A N 1
ATOM 2497 C CA . VAL A 1 312 ? -8.794 0.417 16.025 1.00 93.88 312 VAL A CA 1
ATOM 2498 C C . VAL A 1 312 ? -8.624 1.814 15.443 1.00 93.88 312 VAL A C 1
ATOM 2500 O O . VAL A 1 312 ? -7.802 2.605 15.911 1.00 93.88 312 VAL A O 1
ATOM 2503 N N . LEU A 1 313 ? -9.399 2.120 14.403 1.00 97.62 313 LEU A N 1
ATOM 2504 C CA . LEU A 1 313 ? -9.501 3.473 13.870 1.00 97.62 313 LEU A CA 1
ATOM 2505 C C . LEU A 1 313 ? -10.507 4.260 14.707 1.00 97.62 313 LEU A C 1
ATOM 2507 O O . LEU A 1 313 ? -11.680 3.904 14.789 1.00 97.62 313 LEU A O 1
ATOM 2511 N N . ILE A 1 314 ? -10.043 5.368 15.262 1.00 97.44 314 ILE A N 1
ATOM 2512 C CA . ILE A 1 314 ? -10.821 6.349 16.004 1.00 97.44 314 ILE A CA 1
ATOM 2513 C C . ILE A 1 314 ? -11.239 7.445 15.025 1.00 97.44 314 ILE A C 1
ATOM 2515 O O . ILE A 1 314 ? -10.387 8.180 14.516 1.00 97.44 314 ILE A O 1
ATOM 2519 N N . LEU A 1 315 ? -12.545 7.561 14.773 1.00 96.81 315 LEU A N 1
ATOM 2520 C CA . LEU A 1 315 ? -13.145 8.742 14.158 1.00 96.81 315 LEU A CA 1
ATOM 2521 C C . LEU A 1 315 ? -13.631 9.668 15.271 1.00 96.81 315 LEU A C 1
ATOM 2523 O O . LEU A 1 315 ? -14.596 9.358 15.972 1.00 96.81 315 LEU A O 1
ATOM 2527 N N . ALA A 1 316 ? -12.975 10.813 15.405 1.00 96.31 316 ALA A N 1
ATOM 2528 C CA . ALA 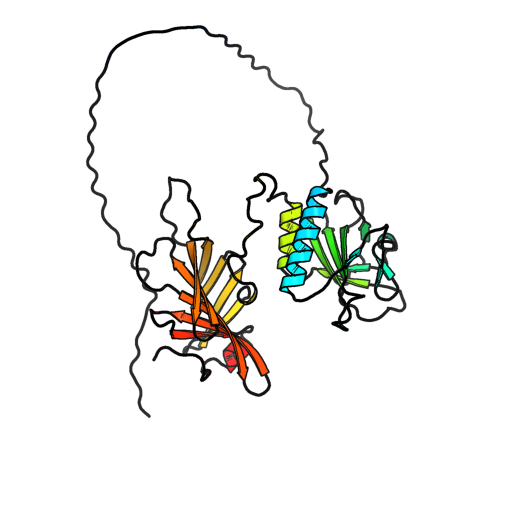A 1 316 ? -13.296 11.821 16.402 1.00 96.31 316 ALA A CA 1
ATOM 2529 C C . ALA A 1 316 ? -13.699 13.155 15.763 1.00 96.31 316 ALA A C 1
ATOM 2531 O O . ALA A 1 316 ? -13.257 13.497 14.662 1.00 96.31 316 ALA A O 1
ATOM 2532 N N . ASN A 1 317 ? -14.535 13.925 16.459 1.00 92.75 317 ASN A N 1
ATOM 2533 C CA . ASN A 1 317 ? -14.995 15.248 16.036 1.00 92.75 317 ASN A CA 1
ATOM 2534 C C . ASN A 1 317 ? -15.010 16.239 17.218 1.00 92.75 317 ASN A C 1
ATOM 2536 O O . ASN A 1 317 ? -14.773 15.889 18.374 1.00 92.75 317 ASN A O 1
ATOM 2540 N N . GLY A 1 318 ? -15.302 17.507 16.918 1.00 89.56 318 GLY A N 1
ATOM 2541 C CA . GLY A 1 318 ? -15.408 18.567 17.924 1.00 89.56 318 GLY A CA 1
ATOM 2542 C C . GLY A 1 318 ? -14.057 19.120 18.387 1.00 89.56 318 GLY A C 1
ATOM 2543 O O . GLY A 1 318 ? -12.995 18.605 18.045 1.00 89.56 318 GLY A O 1
ATOM 2544 N N . ALA A 1 319 ? -14.097 20.219 19.146 1.00 87.44 319 ALA A N 1
ATOM 2545 C CA . ALA A 1 319 ? -12.888 20.890 19.634 1.00 87.44 319 ALA A CA 1
ATOM 2546 C C . ALA A 1 319 ? -12.089 20.028 20.626 1.00 87.44 319 ALA A C 1
ATOM 2548 O O . ALA A 1 319 ? -10.871 20.166 20.701 1.00 87.44 319 ALA A O 1
ATOM 2549 N N . GLY A 1 320 ? -12.767 19.131 21.350 1.00 90.00 320 GLY A N 1
ATOM 2550 C CA . GLY A 1 320 ? -12.132 18.198 22.273 1.00 90.00 320 GLY A CA 1
ATOM 2551 C C . GLY A 1 320 ? -11.561 16.940 21.623 1.00 90.00 320 GLY A C 1
ATOM 2552 O O . GLY A 1 320 ? -10.890 16.197 22.323 1.00 90.00 320 GLY A O 1
ATOM 2553 N N . ILE A 1 321 ? -11.755 16.698 20.316 1.00 93.88 321 ILE A N 1
ATOM 2554 C CA . ILE A 1 321 ? -11.350 15.440 19.652 1.00 93.88 321 ILE A CA 1
ATOM 2555 C C . ILE A 1 321 ? -11.978 14.235 20.374 1.00 93.88 321 ILE A C 1
ATOM 2557 O O . ILE A 1 321 ? -11.290 13.319 20.817 1.00 93.88 321 ILE A O 1
ATOM 2561 N N . TRP A 1 322 ? -13.298 14.269 20.530 1.00 95.31 322 TRP A N 1
ATOM 2562 C CA . TRP A 1 322 ? -14.051 13.191 21.166 1.00 95.31 322 TRP A CA 1
ATOM 2563 C C . TRP A 1 322 ? -14.376 12.119 20.137 1.00 95.31 322 TRP A C 1
ATOM 2565 O O . TRP A 1 322 ? -14.787 12.444 19.021 1.00 95.31 322 TRP A O 1
ATOM 2575 N N . CYS A 1 323 ? -14.176 10.854 20.493 1.00 95.81 323 CYS A N 1
ATOM 2576 C CA . CYS A 1 323 ? -14.500 9.725 19.638 1.00 95.81 323 CYS A CA 1
ATOM 2577 C C . CYS A 1 323 ? -16.014 9.651 19.423 1.00 95.81 323 CYS A C 1
ATOM 2579 O O . CYS A 1 323 ? -16.788 9.567 20.372 1.00 95.81 323 CYS A O 1
ATOM 2581 N N . ASN A 1 324 ? -16.426 9.672 18.158 1.00 92.69 324 ASN A N 1
ATOM 2582 C CA . ASN A 1 324 ? -17.807 9.420 17.768 1.00 92.69 324 ASN A CA 1
ATOM 2583 C C . ASN A 1 324 ? -18.000 7.939 17.437 1.00 92.69 324 ASN A C 1
ATOM 2585 O O . ASN A 1 324 ? -19.001 7.340 17.811 1.00 92.69 324 ASN A O 1
ATOM 2589 N N . ASN A 1 325 ? -17.052 7.364 16.691 1.00 94.75 325 ASN A N 1
ATOM 2590 C CA . ASN A 1 325 ? -17.153 6.001 16.190 1.00 94.75 325 ASN A CA 1
ATOM 2591 C C . ASN A 1 325 ? -15.769 5.349 16.164 1.00 94.75 325 ASN A C 1
ATOM 2593 O O . ASN A 1 325 ? -14.781 5.959 15.738 1.00 94.75 325 ASN A O 1
ATOM 2597 N N . THR A 1 326 ? -15.731 4.070 16.509 1.00 96.81 326 THR A N 1
ATOM 2598 C CA . THR A 1 326 ? -14.605 3.174 16.260 1.00 96.81 326 THR A CA 1
ATOM 2599 C C . THR A 1 326 ? -14.859 2.350 15.001 1.00 96.81 326 THR A C 1
ATOM 2601 O O . THR A 1 326 ? -15.985 1.931 14.711 1.00 96.81 326 THR A O 1
ATOM 2604 N N . TYR A 1 327 ? -13.800 2.120 14.231 1.00 97.69 327 TYR A N 1
ATOM 2605 C CA . TYR A 1 327 ? -13.818 1.240 13.072 1.00 97.69 327 TYR A CA 1
ATOM 2606 C C . TYR A 1 327 ? -12.725 0.176 13.184 1.00 97.69 327 TYR A C 1
ATOM 2608 O O . TYR A 1 327 ? -11.663 0.392 13.771 1.00 97.69 327 TYR A O 1
ATOM 2616 N N . TYR A 1 328 ? -12.971 -0.961 12.543 1.00 96.50 328 TYR A N 1
ATOM 2617 C CA . TYR A 1 328 ? -12.174 -2.176 12.668 1.00 96.50 328 TYR A CA 1
ATOM 2618 C C . TYR A 1 328 ? -11.706 -2.673 11.300 1.00 96.50 328 TYR A C 1
ATOM 2620 O O . TYR A 1 328 ? -12.239 -2.277 10.266 1.00 96.50 328 TYR A O 1
ATOM 2628 N N . THR A 1 329 ? -10.719 -3.564 11.273 1.00 88.69 329 THR A N 1
ATOM 2629 C CA . THR A 1 329 ? -10.093 -4.065 10.033 1.00 88.69 329 THR A CA 1
ATOM 2630 C C . THR A 1 329 ? -10.937 -5.088 9.268 1.00 88.69 329 THR A C 1
ATOM 2632 O O . THR A 1 329 ? -10.613 -5.432 8.133 1.00 88.69 329 THR A O 1
ATOM 2635 N N . SER A 1 330 ? -12.036 -5.572 9.855 1.00 92.75 330 SER A N 1
ATOM 2636 C CA . SER A 1 330 ? -12.979 -6.477 9.193 1.00 92.75 330 SER A CA 1
ATOM 2637 C C . SER A 1 330 ? -14.419 -6.212 9.622 1.00 92.75 330 SER A C 1
ATOM 2639 O O . SER A 1 330 ? -14.678 -5.737 10.728 1.00 92.75 330 SER A O 1
ATOM 2641 N N . SER A 1 331 ? -15.375 -6.568 8.761 1.00 92.94 331 SER A N 1
ATOM 2642 C CA . SER A 1 331 ? -16.801 -6.484 9.086 1.00 92.94 331 SER A CA 1
ATOM 2643 C C . SER A 1 331 ? -17.206 -7.434 10.217 1.00 92.94 331 SER A C 1
ATOM 2645 O O . SER A 1 331 ? -18.079 -7.087 11.001 1.00 92.94 331 SER A O 1
ATOM 2647 N N . ALA A 1 332 ? -16.574 -8.605 10.337 1.00 93.94 332 ALA A N 1
ATOM 2648 C CA . ALA A 1 332 ? -16.847 -9.548 11.422 1.00 93.94 332 ALA A CA 1
ATOM 2649 C C . ALA A 1 332 ? -16.459 -8.960 12.787 1.00 93.94 332 ALA A C 1
ATOM 2651 O O . ALA A 1 332 ? -17.275 -8.956 13.704 1.00 93.94 332 ALA A O 1
ATOM 2652 N N . LEU A 1 333 ? -15.258 -8.379 12.886 1.00 92.19 333 LEU A N 1
ATOM 2653 C CA . LEU A 1 333 ? -14.798 -7.716 14.107 1.00 92.19 333 LEU A CA 1
ATOM 2654 C C . LEU A 1 333 ? -15.645 -6.478 14.431 1.00 92.19 333 LEU A C 1
ATOM 2656 O O . LEU A 1 333 ? -16.002 -6.254 15.582 1.00 92.19 333 LEU A O 1
ATOM 2660 N N . ALA A 1 334 ? -16.035 -5.714 13.407 1.00 96.44 334 ALA A N 1
ATOM 2661 C CA . ALA A 1 334 ? -16.949 -4.591 13.585 1.00 96.44 334 ALA A CA 1
ATOM 2662 C C . ALA A 1 334 ? -18.328 -5.023 14.101 1.00 96.44 334 ALA A C 1
ATOM 2664 O O . ALA A 1 334 ? -18.933 -4.301 14.882 1.00 96.44 334 ALA A O 1
ATOM 2665 N N . ALA A 1 335 ? -18.836 -6.184 13.677 1.00 95.81 335 ALA A N 1
ATOM 2666 C CA . ALA A 1 335 ? -20.098 -6.723 14.177 1.00 95.81 335 ALA A CA 1
ATOM 2667 C C . ALA A 1 335 ? -19.977 -7.223 15.627 1.00 95.81 335 ALA A C 1
ATOM 2669 O O . ALA A 1 335 ? -20.902 -7.014 16.411 1.00 95.81 335 ALA A O 1
ATOM 2670 N N . GLU A 1 336 ? -18.846 -7.851 15.971 1.00 95.25 336 GLU A N 1
ATOM 2671 C CA . GLU A 1 336 ? -18.508 -8.321 17.325 1.00 95.25 336 GLU A CA 1
ATOM 2672 C C . GLU A 1 336 ? -18.432 -7.146 18.317 1.00 95.25 336 GLU A C 1
ATOM 2674 O O . GLU A 1 336 ? -18.981 -7.229 19.413 1.00 95.25 336 GLU A O 1
ATOM 2679 N N . LEU A 1 337 ? -17.825 -6.026 17.908 1.00 95.00 337 LEU A N 1
ATOM 2680 C CA . LEU A 1 337 ? -17.501 -4.893 18.785 1.00 95.00 337 LEU A CA 1
ATOM 2681 C C . LEU A 1 337 ? -18.397 -3.660 18.614 1.00 95.00 337 LEU A C 1
ATOM 2683 O O . LEU A 1 337 ? -18.110 -2.618 19.191 1.00 95.00 337 LEU A O 1
ATOM 2687 N N . LYS A 1 338 ? -19.502 -3.755 17.866 1.00 93.38 338 LYS A N 1
ATOM 2688 C CA . LYS A 1 338 ? -20.360 -2.602 17.511 1.00 93.38 338 LYS A CA 1
ATOM 2689 C C . LYS A 1 338 ? -20.873 -1.757 18.688 1.00 93.38 338 LYS A C 1
ATOM 2691 O O . LYS A 1 338 ? -21.157 -0.584 18.500 1.00 93.38 338 LYS A O 1
ATOM 2696 N N . ASN A 1 339 ? -20.996 -2.355 19.875 1.00 90.88 339 ASN A N 1
ATOM 2697 C CA . ASN A 1 339 ? -21.475 -1.701 21.099 1.00 90.88 339 ASN A CA 1
ATOM 2698 C C . ASN A 1 339 ? -20.391 -1.653 22.192 1.00 90.88 339 ASN A C 1
ATOM 2700 O O . ASN A 1 339 ? -20.716 -1.503 23.369 1.00 90.88 339 ASN A O 1
ATOM 2704 N N . TYR A 1 340 ? -19.129 -1.899 21.834 1.00 93.62 340 TYR A N 1
ATOM 2705 C CA . TYR A 1 340 ? -18.021 -1.960 22.779 1.00 93.62 340 TYR A CA 1
ATOM 2706 C C . TYR A 1 340 ? -17.238 -0.647 22.779 1.00 93.62 340 TYR A C 1
ATOM 2708 O O . TYR A 1 340 ? -16.787 -0.189 21.730 1.00 93.62 340 TYR A O 1
ATOM 2716 N N . GLU A 1 341 ? -17.027 -0.087 23.968 1.00 94.75 341 GLU A N 1
ATOM 2717 C CA . GLU A 1 341 ? -16.223 1.116 24.184 1.00 94.75 341 GLU A CA 1
ATOM 2718 C C . GLU A 1 341 ? -14.951 0.772 24.965 1.00 94.75 341 GLU A C 1
ATOM 2720 O O . GLU A 1 341 ? -14.998 0.166 26.038 1.00 94.75 341 GLU A O 1
ATOM 2725 N N . PHE A 1 342 ? -13.802 1.173 24.424 1.00 94.25 342 PHE A N 1
ATOM 2726 C CA . PHE A 1 342 ? -12.502 1.056 25.092 1.00 94.25 342 PHE A CA 1
ATOM 2727 C C . PHE A 1 342 ? -12.344 2.147 26.159 1.00 94.25 342 PHE A C 1
ATOM 2729 O O . PHE A 1 342 ? -12.480 3.329 25.863 1.00 94.25 342 PHE A O 1
ATOM 2736 N N . SER A 1 343 ? -12.032 1.772 27.399 1.00 93.06 343 SER A N 1
ATOM 2737 C CA . SER A 1 343 ? -12.030 2.693 28.551 1.00 93.06 343 SER A CA 1
ATOM 2738 C C . SER A 1 343 ? -11.028 3.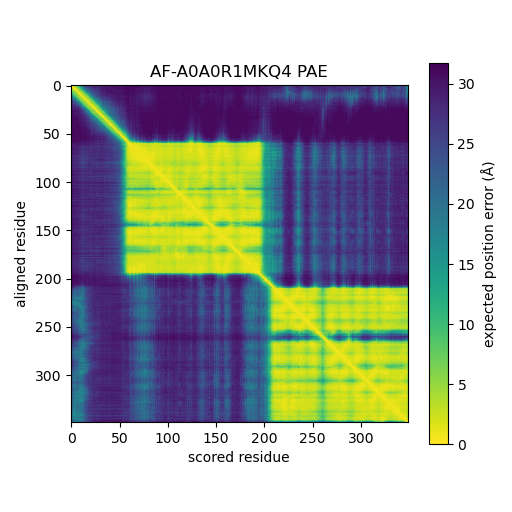849 28.464 1.00 93.06 343 SER A C 1
ATOM 2740 O O . SER A 1 343 ? -11.140 4.825 29.199 1.00 93.06 343 SER A O 1
ATOM 2742 N N . ASP A 1 344 ? -10.020 3.721 27.613 1.00 89.75 344 ASP A N 1
ATOM 2743 C CA . ASP A 1 344 ? -8.934 4.672 27.402 1.00 89.75 344 ASP A CA 1
ATOM 274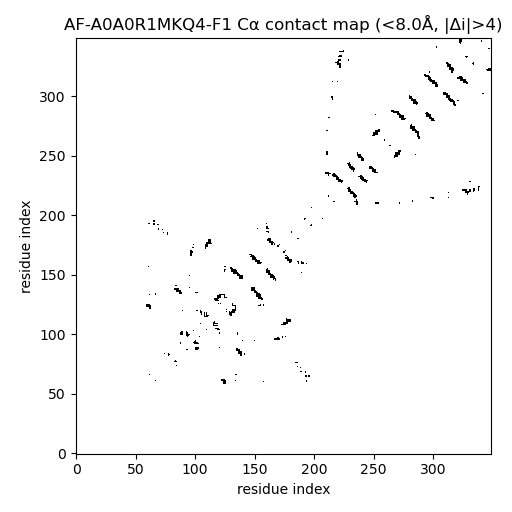4 C C . ASP A 1 344 ? -9.071 5.431 26.064 1.00 89.75 344 ASP A C 1
ATOM 2746 O O . ASP A 1 344 ? -8.105 6.008 25.552 1.00 89.75 344 ASP A O 1
ATOM 2750 N N . ILE A 1 345 ? -10.283 5.437 25.501 1.00 92.88 345 ILE A N 1
ATOM 2751 C CA . ILE A 1 345 ? -10.725 6.321 24.423 1.00 92.88 345 ILE A CA 1
ATOM 2752 C C . ILE A 1 345 ? -11.804 7.253 24.989 1.00 92.88 345 ILE A C 1
ATOM 2754 O O . ILE A 1 345 ? -12.774 6.814 25.600 1.00 92.88 345 ILE A O 1
ATOM 2758 N N . GLU A 1 346 ? -11.647 8.561 24.781 1.00 93.25 346 GLU A N 1
ATOM 2759 C CA . GLU A 1 346 ? -12.623 9.561 25.228 1.00 93.25 346 GLU A CA 1
ATOM 2760 C C . GLU A 1 346 ? -13.773 9.671 24.210 1.00 93.25 346 GLU A C 1
ATOM 2762 O O . GLU A 1 346 ? -13.618 10.308 23.166 1.00 93.25 346 GLU A O 1
ATOM 2767 N N . TYR A 1 347 ? -14.916 9.038 24.491 1.00 93.00 347 TYR A N 1
ATOM 2768 C CA . TYR A 1 347 ? -16.116 9.093 23.643 1.00 93.00 347 TYR A CA 1
ATOM 2769 C C . TYR A 1 347 ? -16.944 10.360 23.873 1.00 93.00 347 TYR A C 1
ATOM 2771 O O . TYR A 1 347 ? -16.923 10.964 24.948 1.00 93.00 347 TYR A O 1
ATOM 2779 N N . TYR A 1 348 ? -17.688 10.762 22.844 1.00 84.31 348 TYR A N 1
ATOM 2780 C CA . TYR A 1 348 ? -18.676 11.835 22.929 1.00 84.31 348 TYR A CA 1
ATOM 2781 C C . TYR A 1 348 ? -19.805 11.421 23.892 1.00 84.31 348 TYR A C 1
ATOM 2783 O O . TYR A 1 348 ? -20.435 10.388 23.676 1.00 84.31 348 TYR A O 1
ATOM 2791 N N . GLN A 1 349 ? -20.038 12.207 24.952 1.00 66.62 349 GLN A N 1
ATOM 2792 C CA . GLN A 1 349 ? -21.085 11.945 25.957 1.00 66.62 349 GLN A CA 1
ATOM 2793 C C . GLN A 1 349 ? -22.474 12.446 25.560 1.00 66.62 349 GLN A C 1
ATOM 2795 O O . GLN A 1 349 ? -22.559 13.472 24.843 1.00 66.62 349 GLN A O 1
#

Radius of gyration: 28.33 Å; Cα contacts (8 Å, |Δi|>4): 559; chains: 1; bounding box: 60×90×82 Å

InterPro domains:
  IPR031927 Domain of unknown function DUF4767 [PF15983] (61-194)

Nearest PDB structures (foldseek):
  8dba-assembly1_I  TM=3.841E-01  e=2.741E+00  Cereibacter sphaeroides
  2pma-assembly1_A  TM=2.684E-01  e=1.376E+00  Legionella pneumophila subsp. pneumophila str. Philadelphia 1
  2pym-assembly1_B  TM=2.305E-01  e=5.458E+00  Human immunodeficiency virus 1
  1sh9-assembly1_B  TM=2.335E-01  e=6.867E+00  Human immunodeficiency virus 1